Protein AF-A0A9P3GW20-F1 (afdb_monomer)

Radius of gyration: 21.31 Å; Cα contacts (8 Å, |Δi|>4): 193; chains: 1; bounding box: 57×34×66 Å

Mean predicted aligned error: 9.13 Å

Structure (mmCIF, N/CA/C/O backbone):
data_AF-A0A9P3GW20-F1
#
_entry.id   AF-A0A9P3GW20-F1
#
loop_
_atom_site.group_PDB
_atom_site.id
_atom_site.type_symbol
_atom_site.label_atom_id
_atom_site.label_alt_id
_atom_site.label_comp_id
_atom_site.label_asym_id
_atom_site.label_entity_id
_atom_site.label_seq_id
_atom_site.pdbx_PDB_ins_code
_atom_site.Cartn_x
_atom_site.Cartn_y
_atom_site.Cartn_z
_atom_site.occupancy
_atom_site.B_iso_or_equiv
_atom_site.auth_seq_id
_atom_site.auth_comp_id
_atom_site.auth_asym_id
_atom_site.auth_atom_id
_atom_site.pdbx_PDB_model_num
ATOM 1 N N . MET A 1 1 ? -19.346 11.306 8.970 1.00 87.44 1 MET A N 1
ATOM 2 C CA . MET A 1 1 ? -19.747 9.880 8.957 1.00 87.44 1 MET A CA 1
ATOM 3 C C . MET A 1 1 ? -19.396 9.285 10.315 1.00 87.44 1 MET A C 1
ATOM 5 O O . MET A 1 1 ? -18.520 9.846 10.960 1.00 87.44 1 MET A O 1
ATOM 9 N N . SER A 1 2 ? -20.066 8.233 10.784 1.00 90.62 2 SER A N 1
ATOM 10 C CA . SER A 1 2 ? -19.699 7.560 12.040 1.00 90.62 2 SER A CA 1
ATOM 11 C C . SER A 1 2 ? -19.711 6.044 11.867 1.00 90.62 2 SER A C 1
ATOM 13 O O . SER A 1 2 ? -20.528 5.505 11.121 1.00 90.62 2 SER A O 1
ATOM 15 N N . PHE A 1 3 ? -18.796 5.373 12.565 1.00 92.06 3 PHE A N 1
ATO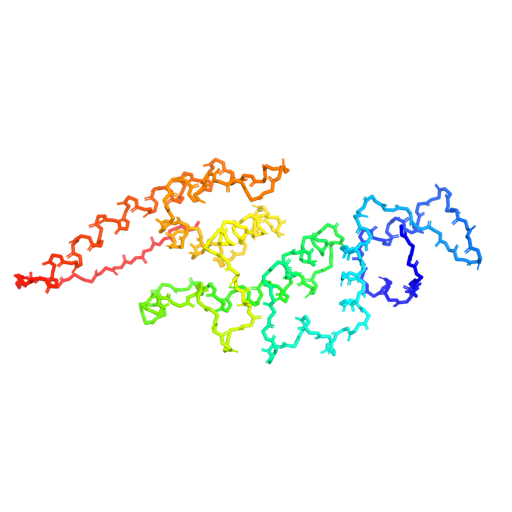M 16 C CA . PHE A 1 3 ? -18.637 3.922 12.561 1.00 92.06 3 PHE A CA 1
ATOM 17 C C . PHE A 1 3 ? -18.800 3.390 13.982 1.00 92.06 3 PHE A C 1
ATOM 19 O O . PHE A 1 3 ? -18.416 4.052 14.946 1.00 92.06 3 PHE A O 1
ATOM 26 N N . LYS A 1 4 ? -19.376 2.193 14.117 1.00 92.81 4 LYS A N 1
ATOM 27 C CA . LYS A 1 4 ? -19.406 1.451 15.382 1.00 92.81 4 LYS A CA 1
ATOM 28 C C . LYS A 1 4 ? -18.495 0.244 15.234 1.00 92.81 4 LYS A C 1
ATOM 30 O O . LYS A 1 4 ? -18.777 -0.631 14.418 1.00 92.81 4 LYS A O 1
ATOM 35 N N . LEU A 1 5 ? -17.416 0.222 16.011 1.00 91.38 5 LEU A N 1
ATOM 36 C CA . LEU A 1 5 ? -16.402 -0.826 15.971 1.00 91.38 5 LEU A CA 1
ATOM 37 C C . LEU A 1 5 ? -16.345 -1.555 17.317 1.00 91.38 5 LEU A C 1
ATOM 39 O O . LEU A 1 5 ? -16.604 -0.968 18.367 1.00 91.38 5 LEU A O 1
ATOM 43 N N . HIS A 1 6 ? -16.003 -2.840 17.295 1.00 91.50 6 HIS A N 1
ATOM 44 C CA . HIS A 1 6 ? -15.744 -3.612 18.501 1.00 91.50 6 HIS A CA 1
ATOM 45 C C . HIS A 1 6 ? -14.320 -3.322 18.970 1.00 91.50 6 HIS A C 1
ATOM 47 O O . HIS A 1 6 ? -13.376 -3.528 18.208 1.00 91.50 6 HIS A O 1
ATOM 53 N N . ALA A 1 7 ? -14.166 -2.917 20.234 1.00 87.44 7 ALA A N 1
ATOM 54 C CA . ALA A 1 7 ? -12.856 -2.675 20.846 1.00 87.44 7 ALA A CA 1
ATOM 55 C C . ALA A 1 7 ? -11.913 -3.874 20.661 1.00 87.44 7 ALA A C 1
ATOM 57 O O . ALA A 1 7 ? -10.777 -3.701 20.247 1.00 87.44 7 ALA A O 1
ATOM 58 N N . SER A 1 8 ? -12.437 -5.099 20.776 1.00 88.19 8 SER A N 1
ATOM 59 C CA . SER A 1 8 ? -11.683 -6.342 20.574 1.00 88.19 8 SER A CA 1
ATOM 60 C C . SER A 1 8 ? -11.056 -6.518 19.183 1.00 88.19 8 SER A C 1
ATOM 62 O O . SER A 1 8 ? -10.274 -7.443 18.986 1.00 88.19 8 SER A O 1
ATOM 64 N N . ILE A 1 9 ? -11.482 -5.751 18.174 1.00 88.75 9 ILE A N 1
ATOM 65 C CA . ILE A 1 9 ? -10.855 -5.759 16.844 1.00 88.75 9 ILE A CA 1
ATOM 66 C C . ILE A 1 9 ? -9.702 -4.764 16.812 1.00 88.75 9 ILE A C 1
ATOM 68 O O . ILE A 1 9 ? -8.654 -5.103 16.280 1.00 88.75 9 ILE A O 1
ATOM 72 N N . LEU A 1 10 ? -9.870 -3.593 17.426 1.00 85.62 10 LEU A N 1
ATOM 73 C CA . LEU A 1 10 ? -8.819 -2.580 17.533 1.00 85.62 10 LEU A CA 1
ATOM 74 C C . LEU A 1 10 ? -7.685 -3.054 18.455 1.00 85.62 10 LEU A C 1
ATOM 76 O O . LEU A 1 10 ? -6.528 -2.976 18.076 1.00 85.62 10 LEU A O 1
ATOM 80 N N . GLU A 1 11 ? -8.016 -3.686 19.582 1.00 84.62 11 GLU A N 1
ATOM 81 C CA . GLU A 1 11 ? -7.061 -4.262 20.548 1.00 84.62 11 GLU A CA 1
ATOM 82 C C . GLU A 1 11 ? -6.151 -5.353 19.958 1.00 84.62 11 GLU A C 1
ATOM 84 O O . GLU A 1 11 ? -5.117 -5.688 20.530 1.00 84.62 11 GLU A O 1
ATOM 89 N N . LYS A 1 12 ? -6.515 -5.953 18.816 1.00 84.12 12 LYS A N 1
ATOM 90 C CA . LYS A 1 12 ? -5.648 -6.937 18.143 1.00 84.12 12 LYS A CA 1
ATOM 91 C C . LYS A 1 12 ? -4.447 -6.297 17.459 1.00 84.12 12 LYS A C 1
ATOM 93 O O . LYS A 1 12 ? -3.514 -7.015 17.096 1.00 84.12 12 LYS A O 1
ATOM 98 N N . TYR A 1 13 ? -4.495 -4.989 17.249 1.00 81.12 13 TYR A N 1
ATOM 99 C CA . TYR A 1 13 ? -3.501 -4.241 16.511 1.00 81.12 13 TYR A CA 1
ATOM 100 C C . TYR A 1 13 ? -2.993 -3.131 17.437 1.00 81.12 13 TYR A C 1
ATOM 102 O O . TYR A 1 13 ? -3.641 -2.088 17.522 1.00 81.12 13 TYR A O 1
ATOM 110 N N . PRO A 1 14 ? -1.870 -3.355 18.152 1.00 68.50 14 PRO A N 1
ATOM 111 C CA . PRO A 1 14 ? -1.252 -2.318 18.971 1.00 68.50 14 PRO A CA 1
ATOM 112 C C . PRO A 1 14 ? -0.799 -1.213 18.023 1.00 68.50 14 PRO A C 1
ATOM 114 O O . PRO A 1 14 ? 0.117 -1.402 17.225 1.00 68.50 14 PRO A O 1
ATOM 117 N N . THR A 1 15 ? -1.548 -0.124 18.020 1.00 77.31 15 THR A N 1
ATOM 118 C CA . THR A 1 15 ? -1.499 0.923 17.000 1.00 77.31 15 THR A CA 1
ATOM 119 C C . THR A 1 15 ? -1.683 2.272 17.669 1.00 77.31 15 THR A C 1
ATOM 121 O O . THR A 1 15 ? -2.119 2.347 18.818 1.00 77.31 15 THR A O 1
ATOM 124 N N . VAL A 1 16 ? -1.456 3.344 16.910 1.00 83.88 16 VAL A N 1
ATOM 125 C CA . VAL A 1 16 ? -1.814 4.720 17.292 1.00 83.88 16 VAL A CA 1
ATOM 126 C C . VAL A 1 16 ? -3.261 4.809 17.806 1.00 83.88 16 VAL A C 1
ATOM 128 O O . VAL A 1 16 ? -3.560 5.602 18.689 1.00 83.88 16 VAL A O 1
ATOM 131 N N . ILE A 1 17 ? -4.165 3.944 17.329 1.00 81.25 17 ILE A N 1
ATOM 132 C CA . ILE A 1 17 ? -5.560 3.896 17.786 1.00 81.25 17 ILE A CA 1
ATOM 133 C C . ILE A 1 17 ? -5.666 3.550 19.278 1.00 81.25 17 ILE A C 1
ATOM 135 O O . ILE A 1 17 ? -6.533 4.095 19.955 1.00 81.25 17 ILE A O 1
ATOM 139 N N . GLU A 1 18 ? -4.816 2.662 19.799 1.00 83.19 18 GLU A N 1
ATOM 140 C CA . GLU A 1 18 ? -4.805 2.313 21.226 1.00 83.19 18 GLU A CA 1
ATOM 141 C C . GLU A 1 18 ? -4.399 3.525 22.070 1.00 83.19 18 GLU A C 1
ATOM 143 O O . GLU A 1 18 ? -5.093 3.865 23.025 1.00 83.19 18 GLU A O 1
ATOM 148 N N . GLU A 1 19 ? -3.364 4.251 21.641 1.00 85.88 19 GLU A N 1
ATOM 149 C CA . GLU A 1 19 ? -2.934 5.490 22.297 1.00 85.88 19 GLU A CA 1
ATOM 150 C C . GLU A 1 19 ? -4.056 6.536 22.288 1.00 85.88 19 GLU A C 1
ATOM 152 O O . GLU A 1 19 ? -4.386 7.106 23.327 1.00 85.88 19 GLU A O 1
ATOM 157 N N . MET A 1 20 ? -4.725 6.719 21.146 1.00 84.62 20 MET A N 1
ATOM 158 C CA . MET A 1 20 ? -5.856 7.642 21.030 1.00 84.62 20 MET A CA 1
ATOM 159 C C . MET A 1 20 ? -7.072 7.224 21.877 1.00 84.62 20 MET A C 1
ATOM 161 O O . MET A 1 20 ? -7.884 8.068 22.254 1.00 84.62 20 MET A O 1
ATOM 165 N N . LEU A 1 21 ? -7.238 5.927 22.160 1.00 82.69 21 LEU A N 1
ATOM 166 C CA . LEU A 1 21 ? -8.308 5.398 23.015 1.00 82.69 21 LEU A CA 1
ATOM 167 C C . LEU A 1 21 ? -8.016 5.536 24.513 1.00 82.69 21 LEU A C 1
ATOM 169 O O . LEU A 1 21 ? -8.943 5.338 25.309 1.00 82.69 21 LEU A O 1
ATOM 173 N N . ASP A 1 22 ? -6.780 5.862 24.883 1.00 83.81 22 ASP A N 1
ATOM 174 C CA . ASP A 1 22 ? -6.345 6.098 26.260 1.00 83.81 22 ASP A CA 1
ATOM 175 C C . ASP A 1 22 ? -6.243 7.596 26.607 1.00 83.81 22 ASP A C 1
ATOM 177 O O . ASP A 1 22 ? -6.140 7.953 27.784 1.00 83.81 22 ASP A O 1
ATOM 181 N N . GLU A 1 23 ? -6.338 8.495 25.621 1.00 82.00 23 GLU A N 1
ATOM 182 C CA . GLU A 1 23 ? -6.358 9.943 25.854 1.00 82.00 23 GLU A CA 1
ATOM 183 C C . GLU A 1 23 ? -7.665 10.403 26.532 1.00 82.00 23 GLU A C 1
ATOM 185 O O . GLU A 1 23 ? -8.754 10.339 25.961 1.00 82.00 23 GLU A O 1
ATOM 190 N N . GLU A 1 24 ? -7.574 10.921 27.763 1.00 77.31 24 GLU A N 1
ATOM 191 C CA . GLU A 1 24 ? -8.708 11.538 28.463 1.00 77.31 24 GLU A CA 1
ATOM 192 C C . GLU A 1 24 ? -8.854 13.046 28.158 1.00 77.31 24 GLU A C 1
ATOM 194 O O . GLU A 1 24 ? -7.849 13.754 28.048 1.00 77.31 24 GLU A O 1
ATOM 199 N N . PRO A 1 25 ? -10.090 13.598 28.139 1.00 71.56 25 PRO A N 1
ATOM 200 C CA . PRO A 1 25 ? -11.371 12.937 28.399 1.00 71.56 25 PRO A CA 1
ATOM 201 C C . PRO A 1 25 ? -12.066 12.441 27.120 1.00 71.56 25 PRO A C 1
ATOM 203 O O . PRO A 1 25 ? -12.342 13.218 26.205 1.00 71.56 25 PRO A O 1
ATOM 206 N N . LEU A 1 26 ? -12.456 11.164 27.104 1.00 79.31 26 LEU A N 1
ATOM 207 C CA . LEU A 1 26 ? -13.220 10.589 25.995 1.00 79.31 26 LEU A CA 1
ATOM 208 C C . LEU A 1 26 ? -14.701 10.946 26.108 1.00 79.31 26 LEU A C 1
ATOM 210 O O . LEU A 1 26 ? -15.362 10.693 27.119 1.00 79.31 26 LEU A O 1
ATOM 214 N N . GLU A 1 27 ? -15.236 11.511 25.031 1.00 89.62 27 GLU A N 1
ATOM 215 C CA . GLU A 1 27 ? -16.669 11.718 24.865 1.00 89.62 27 GLU A CA 1
ATOM 216 C C . GLU A 1 27 ? -17.368 10.350 24.767 1.00 89.62 27 GLU A C 1
ATOM 218 O O . GLU A 1 27 ? -16.908 9.446 24.069 1.00 89.62 27 GLU A O 1
ATOM 223 N N . MET A 1 28 ? -18.483 10.182 25.476 1.00 91.56 28 MET A N 1
ATOM 224 C CA . MET A 1 28 ? -19.274 8.949 25.454 1.00 91.56 28 MET A CA 1
ATOM 225 C C . MET A 1 28 ? -20.565 9.180 24.670 1.00 91.56 28 MET A C 1
ATOM 227 O O . MET A 1 28 ? -21.290 10.138 24.936 1.00 91.56 28 MET A O 1
ATOM 231 N N . PHE A 1 29 ? -20.906 8.267 23.761 1.00 90.62 29 PHE A N 1
ATOM 232 C CA . PHE A 1 29 ? -22.171 8.284 23.023 1.00 90.62 29 PHE A CA 1
ATOM 233 C C . PHE A 1 29 ? -22.781 6.889 22.987 1.00 90.62 29 PHE A C 1
ATOM 235 O O . PHE A 1 29 ? -22.140 5.930 22.568 1.00 90.62 29 PHE A O 1
ATOM 242 N N . GLU A 1 30 ? -24.018 6.766 23.478 1.00 91.69 30 GLU A N 1
ATOM 243 C CA . GLU A 1 30 ? -24.736 5.485 23.598 1.00 91.69 30 GLU A CA 1
ATOM 244 C C . GLU A 1 30 ? -23.953 4.393 24.358 1.00 91.69 30 GLU A C 1
ATOM 246 O O . GLU A 1 30 ? -24.084 3.204 24.079 1.00 91.69 30 GLU A O 1
ATOM 251 N N . GLY A 1 31 ? -23.126 4.788 25.333 1.00 89.25 31 GLY A N 1
ATOM 252 C CA . GLY A 1 31 ? -22.286 3.859 26.098 1.00 89.25 31 GLY A CA 1
ATOM 253 C C . GLY A 1 31 ? -21.013 3.404 25.373 1.00 89.25 31 GLY A C 1
ATOM 254 O O . GLY A 1 31 ? -20.265 2.603 25.928 1.00 89.25 31 GLY A O 1
ATOM 255 N N . CYS A 1 32 ? -20.735 3.929 24.179 1.00 90.06 32 CYS A N 1
ATOM 256 C CA . CYS A 1 32 ? -19.481 3.734 23.458 1.00 90.06 32 CYS A CA 1
ATOM 257 C C . CYS A 1 32 ? -18.558 4.946 23.643 1.00 90.06 32 CYS A C 1
ATOM 259 O O . CYS A 1 32 ? -19.028 6.085 23.669 1.00 90.06 32 CYS A O 1
ATOM 261 N N . ARG A 1 33 ? -17.245 4.702 23.723 1.00 90.00 33 ARG A N 1
ATOM 262 C CA . ARG A 1 33 ? -16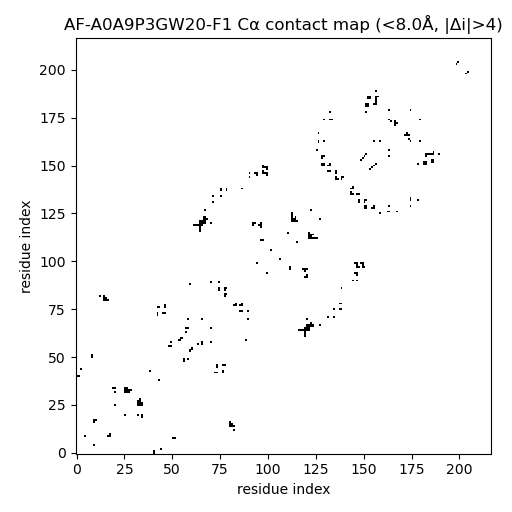.229 5.758 23.610 1.00 90.00 33 ARG A CA 1
ATOM 263 C C . ARG A 1 33 ? -16.241 6.299 22.181 1.00 90.00 33 ARG A C 1
ATOM 265 O O . ARG A 1 33 ? -16.284 5.511 21.235 1.00 90.00 33 ARG A O 1
ATOM 272 N N . ILE A 1 34 ? -16.226 7.618 22.024 1.00 90.69 34 ILE A N 1
ATOM 273 C CA . ILE A 1 34 ? -16.106 8.266 20.719 1.00 90.69 34 ILE A CA 1
ATOM 274 C C . ILE A 1 34 ? -14.644 8.604 20.482 1.00 90.69 34 ILE A C 1
ATOM 276 O O . ILE A 1 34 ? -14.051 9.367 21.240 1.00 90.69 34 ILE A O 1
ATOM 280 N N . LEU A 1 35 ? -14.114 8.102 19.372 1.00 88.81 35 LEU A N 1
ATOM 281 C CA . LEU A 1 35 ? -12.846 8.548 18.827 1.00 88.81 35 LEU A CA 1
ATOM 282 C C . LEU A 1 35 ? -13.109 9.495 17.651 1.00 88.81 35 LEU A C 1
ATOM 284 O O . LEU A 1 35 ? -13.823 9.140 16.710 1.00 88.81 35 LEU A O 1
ATOM 288 N N . ARG A 1 36 ? -12.569 10.716 17.721 1.00 90.12 36 ARG A N 1
ATOM 289 C CA . ARG A 1 36 ? -12.649 11.700 16.634 1.00 90.12 36 ARG A CA 1
ATOM 290 C C . ARG A 1 36 ? -11.379 11.603 15.795 1.00 90.12 36 ARG A C 1
ATOM 292 O O . ARG A 1 36 ? -10.286 11.760 16.318 1.00 90.12 36 ARG A O 1
ATOM 299 N N . VAL A 1 37 ? -11.560 11.373 14.503 1.00 90.75 37 VAL A N 1
ATOM 300 C CA . VAL A 1 37 ? -10.498 11.267 13.497 1.00 90.75 37 VAL A CA 1
ATOM 301 C C . VAL A 1 37 ? -10.772 12.268 12.381 1.00 90.75 37 VAL A C 1
ATOM 303 O O . VAL A 1 37 ? -11.929 12.643 12.159 1.00 90.75 37 VAL A O 1
ATOM 306 N N . TYR A 1 38 ? -9.714 12.742 11.729 1.00 91.69 38 TYR A N 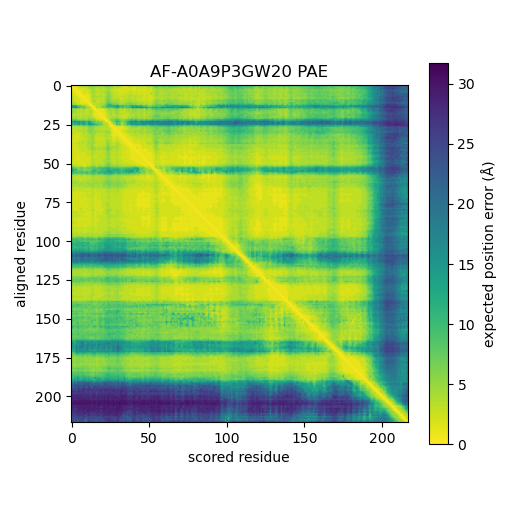1
ATOM 307 C CA . TYR A 1 38 ? -9.811 13.760 10.678 1.00 91.69 38 TYR A CA 1
ATOM 308 C C . TYR A 1 38 ? -9.954 13.162 9.277 1.00 91.69 38 TYR A C 1
ATOM 310 O O . TYR A 1 38 ? -10.364 13.877 8.363 1.00 91.69 38 TYR A O 1
ATOM 318 N N . ASP A 1 39 ? -9.673 11.868 9.125 1.00 93.19 39 ASP A N 1
ATOM 319 C CA . ASP A 1 39 ? -9.682 11.207 7.825 1.00 93.19 39 ASP A CA 1
ATOM 320 C C . ASP A 1 39 ? -11.085 11.106 7.222 1.00 93.19 39 ASP A C 1
ATOM 322 O O . ASP A 1 39 ? -12.096 11.042 7.946 1.00 93.19 39 ASP A O 1
ATOM 326 N N . PRO A 1 40 ? -11.187 11.054 5.883 1.00 93.31 40 PRO A N 1
ATOM 327 C CA . PRO A 1 40 ? -12.472 10.924 5.232 1.00 93.31 40 PRO A CA 1
ATOM 328 C C . PRO A 1 40 ? -13.121 9.584 5.594 1.00 93.31 40 PRO A C 1
ATOM 330 O O . PRO A 1 40 ? -12.511 8.515 5.553 1.00 93.31 40 PRO A O 1
ATOM 333 N N . GLY A 1 41 ? -14.412 9.635 5.927 1.00 93.75 41 GLY A N 1
ATOM 334 C CA . GLY A 1 41 ? -15.134 8.457 6.408 1.00 93.75 41 GLY A CA 1
ATOM 335 C C . GLY A 1 41 ? -15.125 7.284 5.423 1.00 93.75 41 GLY A C 1
ATOM 336 O O . GLY A 1 41 ? -15.057 6.140 5.852 1.00 93.75 41 GLY A O 1
ATOM 337 N N . GLU A 1 42 ? -15.160 7.545 4.116 1.00 93.62 42 GLU A N 1
ATOM 338 C CA . GLU A 1 42 ? -15.143 6.494 3.086 1.00 93.62 42 GLU A CA 1
ATOM 339 C C . GLU A 1 42 ? -13.834 5.688 3.088 1.00 93.62 42 GLU A C 1
ATOM 341 O O . GLU A 1 42 ? -13.848 4.465 2.917 1.00 93.62 42 GLU A O 1
ATOM 346 N N . GLU A 1 43 ? -12.708 6.350 3.352 1.00 92.69 43 GLU A N 1
ATOM 347 C CA . GLU A 1 43 ? -11.398 5.706 3.418 1.00 92.69 43 GLU A CA 1
ATOM 348 C C . GLU A 1 43 ? -11.253 4.884 4.695 1.00 92.69 43 GLU A C 1
ATOM 350 O O . GLU A 1 43 ? -10.898 3.704 4.642 1.00 92.69 43 GLU A O 1
ATOM 355 N N . LEU A 1 44 ? -11.655 5.454 5.833 1.00 93.94 44 LEU A N 1
ATOM 356 C CA . LEU A 1 44 ? -11.697 4.731 7.102 1.00 93.94 44 LEU A CA 1
ATOM 357 C C . LEU A 1 44 ? -12.611 3.509 7.038 1.00 93.94 44 LEU A C 1
ATOM 359 O O . LEU A 1 44 ? -12.257 2.442 7.532 1.00 93.94 44 LEU A O 1
ATOM 363 N N . GLY A 1 45 ? -13.771 3.636 6.390 1.00 94.44 45 GLY A N 1
ATOM 364 C CA . GLY A 1 45 ? -14.677 2.515 6.164 1.00 94.44 45 GLY A CA 1
ATOM 365 C C . GLY A 1 45 ? -14.001 1.373 5.402 1.00 94.44 45 GLY A C 1
ATOM 366 O O . GLY A 1 45 ? -14.195 0.211 5.757 1.00 94.44 45 GLY A O 1
ATOM 367 N N . SER A 1 46 ? -13.156 1.700 4.421 1.00 94.50 46 SER A N 1
ATOM 368 C CA . SER A 1 46 ? -12.378 0.719 3.657 1.00 94.50 46 SER A CA 1
ATOM 369 C C . SER A 1 46 ? -11.331 0.014 4.522 1.00 94.50 46 SER A C 1
ATOM 371 O O . SER A 1 46 ? -11.248 -1.214 4.486 1.00 94.50 46 SER A O 1
ATOM 373 N N . LEU A 1 47 ? -10.582 0.753 5.349 1.00 94.69 47 LEU A N 1
ATOM 374 C CA . LEU A 1 47 ? -9.633 0.160 6.298 1.00 94.69 47 LEU A CA 1
ATOM 375 C C . LEU A 1 47 ? -10.350 -0.747 7.311 1.00 94.69 47 LEU A C 1
ATOM 377 O O . LEU A 1 47 ? -9.947 -1.892 7.522 1.00 94.69 47 LEU A O 1
ATOM 381 N N . PHE A 1 48 ? -11.442 -0.270 7.916 1.00 93.44 48 PHE A N 1
ATOM 382 C CA . PHE A 1 48 ? -12.205 -1.047 8.893 1.00 93.44 48 PHE A CA 1
ATOM 383 C C . PHE A 1 48 ? -12.816 -2.299 8.279 1.00 93.44 48 PHE A C 1
ATOM 385 O O . PHE A 1 48 ? -12.815 -3.344 8.926 1.00 93.44 48 PHE A O 1
ATOM 392 N N . GLN A 1 49 ? -13.279 -2.235 7.031 1.00 93.44 49 GLN A N 1
ATOM 393 C CA . GLN A 1 49 ? -13.749 -3.417 6.321 1.00 93.44 49 GLN A CA 1
ATOM 394 C C . GLN A 1 49 ? -12.644 -4.477 6.216 1.00 93.44 49 GLN A C 1
ATOM 396 O O . GLN A 1 49 ? -12.889 -5.641 6.525 1.00 93.44 49 GLN A O 1
ATOM 401 N N . VAL A 1 50 ? -11.416 -4.084 5.862 1.00 94.06 50 VAL A N 1
ATOM 402 C CA . VAL A 1 50 ? -10.272 -5.009 5.781 1.00 94.06 50 VAL A CA 1
ATOM 403 C C . VAL A 1 50 ? -9.936 -5.616 7.146 1.00 94.06 50 VAL A C 1
ATOM 405 O O . VAL A 1 50 ? -9.705 -6.823 7.242 1.00 94.06 50 VAL A O 1
ATOM 408 N N . LEU A 1 51 ? -9.973 -4.814 8.213 1.00 91.81 51 LEU A N 1
ATOM 409 C CA . LEU A 1 51 ? -9.733 -5.281 9.583 1.00 91.81 51 LEU A CA 1
ATOM 410 C C . LEU A 1 51 ? -10.810 -6.259 10.082 1.00 91.81 51 LEU A C 1
ATOM 412 O O . LEU A 1 51 ? -10.508 -7.183 10.838 1.00 91.81 51 LEU A O 1
ATOM 416 N N . TYR A 1 52 ? -12.065 -6.068 9.669 1.00 91.00 52 TYR A N 1
ATOM 417 C CA . TYR A 1 52 ? -13.192 -6.915 10.065 1.00 91.00 52 TYR A CA 1
ATOM 418 C C . TYR A 1 52 ? -13.276 -8.214 9.270 1.00 91.00 52 TYR A C 1
ATOM 420 O O . TYR A 1 52 ? -13.434 -9.286 9.859 1.00 91.00 52 TYR A O 1
ATOM 428 N N . ASP A 1 53 ? -13.191 -8.119 7.944 1.00 87.81 53 ASP A N 1
ATOM 429 C CA . ASP A 1 53 ? -13.338 -9.266 7.050 1.00 87.81 53 ASP A CA 1
ATOM 430 C C . ASP A 1 53 ? -12.112 -10.191 7.132 1.00 87.81 53 ASP A C 1
ATOM 432 O O . ASP A 1 53 ? -12.201 -11.390 6.840 1.00 87.81 53 ASP A O 1
ATOM 436 N N . GLY A 1 54 ? -10.963 -9.651 7.558 1.00 81.94 54 GLY A N 1
ATOM 437 C CA . GLY A 1 54 ? -9.712 -10.385 7.686 1.00 81.94 54 GLY A CA 1
ATOM 438 C C . GLY A 1 54 ? -9.376 -11.127 6.392 1.00 81.94 54 GLY A C 1
ATOM 439 O O . GLY A 1 54 ? -9.538 -10.601 5.292 1.00 81.94 54 GLY A O 1
ATOM 440 N N . SER A 1 55 ? -8.972 -12.394 6.504 1.00 73.62 55 SER A N 1
ATOM 441 C CA . SER A 1 55 ? -8.584 -13.226 5.354 1.00 73.62 55 SER A CA 1
ATOM 442 C C . SER A 1 55 ? -9.719 -13.570 4.380 1.00 73.62 55 SER A C 1
ATOM 444 O O . SER A 1 55 ? -9.452 -14.120 3.311 1.00 73.62 55 SER A O 1
ATOM 446 N N . VAL A 1 56 ? -10.976 -13.279 4.731 1.00 75.44 56 VAL A N 1
ATOM 447 C CA . VAL A 1 56 ? -12.143 -13.531 3.868 1.00 75.44 56 VAL A CA 1
ATOM 448 C C . VAL A 1 56 ? -12.352 -12.385 2.874 1.00 75.44 56 VAL A C 1
ATOM 450 O O . VAL A 1 56 ? -12.919 -12.600 1.799 1.00 75.44 56 VAL A O 1
ATOM 453 N N . GLY A 1 57 ? -11.866 -11.187 3.211 1.00 82.56 57 GLY A N 1
ATOM 454 C CA . GLY A 1 57 ? -11.974 -9.996 2.379 1.00 82.56 57 GLY A CA 1
ATOM 455 C C . GLY A 1 57 ? -11.113 -10.060 1.116 1.00 82.56 57 GLY A C 1
ATOM 456 O O . GLY A 1 57 ? -10.135 -10.805 1.016 1.00 82.56 57 GLY A O 1
ATOM 457 N N . ASP A 1 58 ? -11.458 -9.225 0.137 1.00 88.19 58 ASP A N 1
ATOM 458 C CA . ASP A 1 58 ? -10.757 -9.179 -1.152 1.00 88.19 58 ASP A CA 1
ATOM 459 C C . ASP A 1 58 ? -9.286 -8.732 -1.009 1.00 88.19 58 ASP A C 1
ATOM 461 O O . ASP A 1 58 ? -8.442 -9.124 -1.815 1.00 88.19 58 ASP A O 1
ATOM 465 N N . PHE A 1 59 ? -8.952 -7.994 0.059 1.00 93.81 59 PHE A N 1
ATOM 466 C CA . PHE A 1 59 ? -7.600 -7.492 0.337 1.00 93.81 59 PHE A CA 1
ATOM 467 C C . PHE A 1 59 ? -6.555 -8.577 0.575 1.00 93.81 59 PHE A C 1
ATOM 469 O O . PHE A 1 59 ? -5.452 -8.477 0.053 1.00 93.81 59 PHE A O 1
ATOM 476 N N . PHE A 1 60 ? -6.904 -9.661 1.262 1.00 94.44 60 PHE A N 1
ATOM 477 C CA . PHE A 1 60 ? -5.982 -10.779 1.501 1.00 94.44 60 PHE A CA 1
ATOM 478 C C . PHE A 1 60 ? -6.191 -11.937 0.516 1.00 94.44 60 PHE A C 1
ATOM 480 O O . PHE A 1 60 ? -5.469 -12.934 0.535 1.00 94.44 60 PHE A O 1
ATOM 487 N N . ASN A 1 61 ? -7.171 -11.823 -0.382 1.00 93.06 61 ASN A N 1
ATOM 488 C CA . ASN A 1 61 ? -7.464 -12.855 -1.362 1.00 93.06 61 ASN A CA 1
ATOM 489 C C . ASN A 1 61 ? -6.639 -12.670 -2.646 1.00 93.06 61 ASN A C 1
ATOM 491 O O . ASN A 1 61 ? -7.019 -11.916 -3.540 1.00 93.06 61 ASN A O 1
ATOM 495 N N . TRP A 1 62 ? -5.529 -13.399 -2.770 1.00 92.62 62 TRP A N 1
ATOM 496 C CA . TRP A 1 62 ? -4.641 -13.345 -3.943 1.00 92.62 62 TRP A CA 1
ATOM 497 C C . TRP A 1 62 ? -5.269 -13.882 -5.237 1.00 92.62 62 TRP A C 1
ATOM 499 O O . TRP A 1 62 ? -4.765 -13.607 -6.323 1.00 92.62 62 TRP A O 1
ATOM 509 N N . SER A 1 63 ? -6.367 -14.640 -5.147 1.00 90.56 63 SER A N 1
ATOM 510 C CA . SER A 1 63 ? -7.088 -15.121 -6.335 1.00 90.56 63 SER A CA 1
ATOM 511 C C . SER A 1 63 ? -7.955 -14.043 -6.986 1.00 90.56 63 SER A C 1
ATOM 513 O O . SER A 1 63 ? -8.395 -14.214 -8.124 1.00 90.56 63 SER A O 1
ATOM 515 N N . LYS A 1 64 ? -8.206 -12.939 -6.273 1.00 91.19 64 LYS A N 1
ATOM 516 C CA . LYS A 1 64 ? -8.989 -11.817 -6.770 1.00 91.19 64 LYS A CA 1
ATOM 517 C C . LYS A 1 64 ? -8.069 -10.629 -7.049 1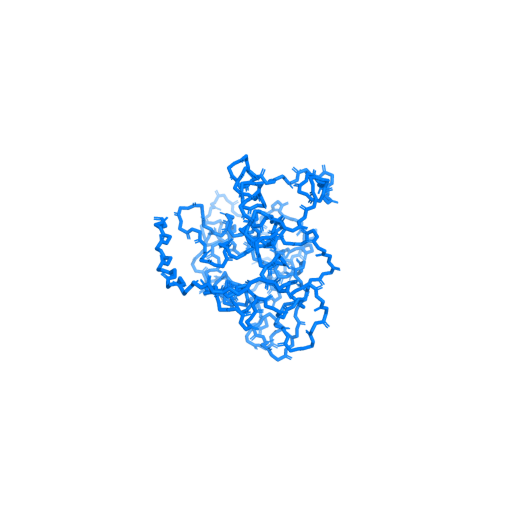.00 91.19 64 LYS A C 1
ATOM 519 O O . LYS A 1 64 ? -7.427 -10.125 -6.124 1.00 91.19 64 LYS A O 1
ATOM 524 N N . PRO A 1 65 ? -8.001 -10.163 -8.305 1.00 91.56 65 PRO A N 1
ATOM 525 C CA . PRO A 1 65 ? -7.249 -8.966 -8.619 1.00 91.56 65 PRO A CA 1
ATOM 526 C C . PRO A 1 65 ? -7.894 -7.747 -7.954 1.00 91.56 65 PRO A C 1
ATOM 528 O O . PRO A 1 65 ? -9.112 -7.571 -7.999 1.00 91.56 65 PRO A O 1
ATOM 531 N N . MET A 1 66 ? -7.061 -6.898 -7.366 1.00 93.56 66 MET A N 1
ATOM 532 C CA . MET A 1 66 ? -7.473 -5.684 -6.672 1.00 93.56 66 MET A CA 1
ATOM 533 C C . MET A 1 66 ? -7.098 -4.448 -7.477 1.00 93.56 66 MET A C 1
ATOM 535 O O . MET A 1 66 ? -6.033 -4.396 -8.078 1.00 93.56 66 MET A O 1
ATOM 539 N N . ARG A 1 67 ? -7.949 -3.428 -7.462 1.00 93.38 67 ARG A N 1
ATOM 540 C CA . ARG A 1 67 ? -7.618 -2.118 -8.026 1.00 93.38 67 ARG A CA 1
ATOM 541 C C . ARG A 1 67 ? -6.502 -1.442 -7.229 1.00 93.38 67 ARG A C 1
ATOM 543 O O . ARG A 1 67 ? -6.572 -1.421 -6.001 1.00 93.38 67 ARG A O 1
ATOM 550 N N . PHE A 1 68 ? -5.500 -0.895 -7.914 1.00 93.75 68 PHE A N 1
ATOM 551 C CA . PHE A 1 68 ? -4.380 -0.216 -7.265 1.00 93.75 68 PHE A CA 1
ATOM 552 C C . PHE A 1 68 ? -4.848 0.955 -6.401 1.00 93.75 68 PHE A C 1
ATOM 554 O O . PHE A 1 68 ? -4.340 1.110 -5.301 1.00 93.75 68 PHE A O 1
ATOM 561 N N . GLU A 1 69 ? -5.861 1.704 -6.838 1.00 93.06 69 GLU A N 1
ATOM 562 C CA . GLU A 1 69 ? -6.374 2.857 -6.090 1.00 93.06 69 GLU A CA 1
ATOM 563 C C . GLU A 1 69 ? -6.897 2.436 -4.707 1.00 93.06 69 GLU A C 1
ATOM 565 O O . GLU A 1 69 ? -6.576 3.053 -3.696 1.00 93.06 69 GLU A O 1
ATOM 570 N N . TYR A 1 70 ? -7.618 1.311 -4.645 1.00 94.81 70 TYR A N 1
ATOM 571 C CA . TYR A 1 70 ? -8.099 0.748 -3.381 1.00 94.81 70 TYR A CA 1
ATOM 572 C C . TYR A 1 70 ? -6.947 0.214 -2.515 1.00 94.81 70 TYR A C 1
ATOM 574 O O . TYR A 1 70 ? -6.919 0.451 -1.308 1.00 94.81 70 TYR A O 1
ATOM 582 N N . LEU A 1 71 ? -5.968 -0.471 -3.123 1.00 96.00 71 LEU A N 1
ATOM 583 C CA . LEU A 1 71 ? -4.776 -0.938 -2.409 1.00 96.00 71 LEU A CA 1
ATOM 584 C C . LEU A 1 71 ? -3.995 0.238 -1.810 1.00 96.00 71 LEU A C 1
ATOM 586 O O . LEU A 1 71 ? -3.631 0.188 -0.639 1.00 96.00 71 LEU A O 1
ATOM 590 N N . GLN A 1 72 ? -3.766 1.295 -2.586 1.00 95.31 72 GLN A N 1
ATOM 591 C CA . GLN A 1 72 ? -3.067 2.503 -2.163 1.00 95.31 72 GLN A CA 1
ATOM 592 C C . GLN A 1 72 ? -3.790 3.178 -0.998 1.00 95.31 72 GLN A C 1
ATOM 594 O O . GLN A 1 72 ? -3.166 3.404 0.033 1.00 95.31 72 GLN A O 1
ATOM 599 N N . GLN A 1 73 ? -5.091 3.438 -1.139 1.00 95.06 73 GLN A N 1
ATOM 600 C CA . GLN A 1 73 ? -5.926 4.074 -0.119 1.00 95.06 73 GLN A CA 1
ATOM 601 C C . GLN A 1 73 ? -5.862 3.328 1.221 1.00 95.06 73 GLN A C 1
ATOM 603 O O . GLN A 1 73 ? -5.527 3.911 2.251 1.00 95.06 73 GLN A O 1
ATOM 608 N N . VAL A 1 74 ? -6.109 2.013 1.207 1.00 96.19 74 VAL A N 1
ATOM 609 C CA . VAL A 1 74 ? -6.052 1.187 2.423 1.00 96.19 74 VAL A CA 1
ATOM 610 C C . VAL A 1 74 ? -4.638 1.155 3.005 1.00 96.19 74 VAL A C 1
ATOM 612 O O . VAL A 1 74 ? -4.476 1.209 4.222 1.00 96.19 74 VAL A O 1
ATOM 615 N N . THR A 1 75 ? -3.608 1.090 2.158 1.00 96.50 75 THR A N 1
ATOM 616 C CA . THR A 1 75 ? -2.214 1.036 2.620 1.00 96.50 75 THR A CA 1
ATOM 617 C C . THR A 1 75 ? -1.767 2.357 3.241 1.00 96.50 75 THR A C 1
ATOM 619 O O . THR A 1 75 ? -1.055 2.326 4.235 1.00 96.50 75 THR A O 1
ATOM 622 N N . LEU A 1 76 ? -2.176 3.510 2.701 1.00 95.19 76 LEU A N 1
ATOM 623 C CA . LEU A 1 76 ? -1.836 4.818 3.270 1.00 95.19 76 LEU A CA 1
ATOM 624 C C . LEU A 1 76 ? -2.404 4.974 4.681 1.00 95.19 76 LEU A C 1
ATOM 626 O O . LEU A 1 76 ? -1.653 5.311 5.593 1.00 95.19 76 LEU A O 1
ATOM 630 N N . LEU A 1 77 ? -3.676 4.620 4.881 1.00 95.00 77 LEU A N 1
ATOM 631 C CA . LEU A 1 77 ? -4.262 4.599 6.220 1.00 95.00 77 LEU A CA 1
ATOM 632 C C . LEU A 1 77 ? -3.595 3.548 7.111 1.00 95.00 77 LEU A C 1
ATOM 634 O O . LEU A 1 77 ? -3.337 3.800 8.280 1.00 95.00 77 LEU A O 1
ATOM 638 N N . ALA A 1 78 ? -3.267 2.368 6.581 1.00 95.19 78 ALA A N 1
ATOM 639 C CA . ALA A 1 78 ? -2.547 1.362 7.354 1.00 95.19 78 ALA A CA 1
ATOM 640 C C . ALA A 1 78 ? -1.166 1.852 7.808 1.00 95.19 78 ALA A C 1
ATOM 642 O O . ALA A 1 78 ? -0.743 1.500 8.899 1.00 95.19 78 ALA A O 1
ATOM 643 N N . VAL A 1 79 ? -0.472 2.663 7.007 1.00 94.81 79 VAL A N 1
ATOM 644 C CA . VAL A 1 79 ? 0.783 3.314 7.407 1.00 94.81 79 VAL A CA 1
ATOM 645 C C . VAL A 1 79 ? 0.535 4.338 8.512 1.00 94.81 79 VAL A C 1
ATOM 647 O O . VAL A 1 79 ? 1.250 4.322 9.506 1.00 94.81 79 VAL A O 1
ATOM 650 N N . GLU A 1 80 ? -0.477 5.193 8.364 1.00 92.94 80 GLU A N 1
ATOM 651 C CA . GLU A 1 80 ? -0.821 6.229 9.348 1.00 92.94 80 GLU A CA 1
ATOM 652 C C . GLU A 1 80 ? -1.234 5.652 10.706 1.00 92.94 80 GLU A C 1
ATOM 654 O O . GLU A 1 80 ? -0.802 6.134 11.749 1.00 92.94 80 GLU A O 1
ATOM 659 N N . TYR A 1 81 ? -2.011 4.572 10.688 1.00 92.94 81 TYR A N 1
ATOM 660 C CA . TYR A 1 81 ? -2.466 3.865 11.880 1.00 92.94 81 TYR A CA 1
ATOM 661 C C . TYR A 1 81 ? -1.557 2.688 12.268 1.00 92.94 81 TYR A C 1
ATOM 663 O O . TYR A 1 81 ? -1.948 1.877 13.098 1.00 92.94 81 TYR A O 1
ATOM 671 N N . GLU A 1 82 ? -0.368 2.555 11.673 1.00 93.44 82 GLU A N 1
ATOM 672 C CA . GLU A 1 82 ? 0.640 1.525 11.990 1.00 93.44 82 GLU A CA 1
ATOM 673 C C . GLU A 1 82 ? 0.139 0.060 11.942 1.00 93.44 82 GLU A C 1
ATOM 675 O O . GLU A 1 82 ? 0.572 -0.829 12.680 1.00 93.44 82 GLU A O 1
ATOM 680 N N . VAL A 1 83 ? -0.769 -0.244 11.016 1.00 93.25 83 VAL A N 1
ATOM 681 C CA . VAL A 1 83 ? -1.366 -1.570 10.825 1.00 93.25 83 VAL A CA 1
ATOM 682 C C . VAL A 1 83 ? -0.446 -2.476 9.988 1.00 93.25 83 VAL A C 1
ATOM 684 O O . VAL A 1 83 ? -0.695 -2.756 8.812 1.00 93.25 83 VAL A O 1
ATOM 687 N N . GLN A 1 84 ? 0.622 -2.986 10.611 1.00 92.88 84 GLN A N 1
ATOM 688 C CA . GLN A 1 84 ? 1.739 -3.654 9.919 1.00 92.88 84 GLN A CA 1
ATOM 689 C C . GLN A 1 84 ? 1.340 -4.790 8.961 1.00 92.88 84 GLN A C 1
ATOM 691 O O . GLN A 1 84 ? 1.848 -4.870 7.850 1.00 92.88 84 GLN A O 1
ATOM 696 N N . HIS A 1 85 ? 0.408 -5.662 9.345 1.00 92.81 85 HIS A N 1
ATOM 697 C CA . HIS A 1 85 ? 0.022 -6.810 8.512 1.00 92.81 85 HIS A CA 1
ATOM 698 C C . HIS A 1 85 ? -0.660 -6.416 7.184 1.00 92.81 85 HIS A C 1
ATOM 700 O O . HIS A 1 85 ? -0.543 -7.145 6.200 1.00 92.81 85 HIS A O 1
ATOM 706 N N . ILE A 1 86 ? -1.352 -5.270 7.140 1.00 95.31 86 ILE A N 1
ATOM 707 C CA . ILE A 1 86 ? -1.922 -4.718 5.901 1.00 95.31 86 ILE A CA 1
ATOM 708 C C . ILE A 1 86 ? -0.801 -4.144 5.030 1.00 95.31 86 ILE A C 1
ATOM 710 O O . ILE A 1 86 ? -0.781 -4.377 3.821 1.00 95.31 86 ILE A O 1
ATOM 714 N N . ILE A 1 87 ? 0.159 -3.447 5.650 1.00 95.62 87 ILE A N 1
ATOM 715 C CA . ILE A 1 87 ? 1.345 -2.910 4.970 1.00 95.62 87 ILE A CA 1
ATOM 716 C C . ILE A 1 87 ? 2.148 -4.051 4.329 1.00 95.62 87 ILE A C 1
ATOM 718 O O . ILE A 1 87 ? 2.481 -3.980 3.147 1.00 95.62 87 ILE A O 1
ATOM 722 N N . ASP A 1 88 ? 2.415 -5.123 5.075 1.00 94.88 88 ASP A N 1
ATOM 723 C CA . ASP A 1 88 ? 3.172 -6.284 4.600 1.00 94.88 88 ASP A CA 1
ATOM 724 C C . ASP A 1 88 ? 2.489 -6.965 3.405 1.00 94.88 88 ASP A C 1
ATOM 726 O O . ASP A 1 88 ? 3.147 -7.297 2.416 1.00 94.88 88 ASP A O 1
ATOM 730 N N . GLU A 1 89 ? 1.165 -7.130 3.461 1.00 95.88 89 GLU A N 1
ATOM 731 C CA . GLU A 1 89 ? 0.369 -7.690 2.364 1.00 95.88 89 GLU A CA 1
ATOM 732 C C . GLU A 1 89 ? 0.418 -6.794 1.116 1.00 95.88 89 GLU A C 1
ATOM 734 O O . GLU A 1 89 ? 0.643 -7.282 0.003 1.00 95.88 89 GLU A O 1
ATOM 739 N N . ALA A 1 90 ? 0.277 -5.475 1.282 1.00 95.94 90 ALA A N 1
ATOM 740 C CA . ALA A 1 90 ? 0.387 -4.525 0.179 1.00 95.94 90 ALA A CA 1
ATOM 741 C C . ALA A 1 90 ? 1.778 -4.569 -0.473 1.00 95.94 90 ALA A C 1
ATOM 743 O O . ALA A 1 90 ? 1.894 -4.639 -1.701 1.00 95.94 90 ALA A O 1
ATOM 744 N N . VAL A 1 91 ? 2.839 -4.603 0.340 1.00 95.38 91 VAL A N 1
ATOM 745 C CA . VAL A 1 91 ? 4.225 -4.751 -0.125 1.00 95.38 91 VAL A CA 1
ATOM 746 C C . VAL A 1 91 ? 4.401 -6.063 -0.885 1.00 95.38 91 VAL A C 1
ATOM 748 O O . VAL A 1 91 ? 4.981 -6.052 -1.971 1.00 95.38 91 VAL A O 1
ATOM 751 N N . ALA A 1 92 ? 3.891 -7.182 -0.368 1.00 94.25 92 ALA A N 1
ATOM 752 C CA . ALA A 1 92 ? 4.000 -8.483 -1.021 1.00 94.25 92 ALA A CA 1
ATOM 753 C C . ALA A 1 92 ? 3.322 -8.484 -2.402 1.00 94.25 92 ALA A C 1
ATOM 755 O O . ALA A 1 92 ? 3.911 -8.936 -3.391 1.00 94.25 92 ALA A O 1
ATOM 756 N N . ARG A 1 93 ? 2.115 -7.915 -2.503 1.00 93.69 93 ARG A N 1
ATOM 757 C CA . ARG A 1 93 ? 1.395 -7.775 -3.777 1.00 93.69 93 ARG A CA 1
ATOM 758 C C . ARG A 1 93 ? 2.141 -6.882 -4.763 1.00 93.69 93 ARG A C 1
ATOM 760 O O . ARG A 1 93 ? 2.287 -7.250 -5.929 1.00 93.69 93 ARG A O 1
ATOM 767 N N . LEU A 1 94 ? 2.664 -5.744 -4.309 1.00 93.31 94 LEU A N 1
ATOM 768 C CA . LEU A 1 94 ? 3.439 -4.840 -5.159 1.00 93.31 94 LEU A CA 1
ATOM 769 C C . LEU A 1 94 ? 4.774 -5.455 -5.591 1.00 93.31 94 LEU A C 1
ATOM 771 O O . LEU A 1 94 ? 5.149 -5.293 -6.744 1.00 93.31 94 LEU A O 1
ATOM 775 N N . GLN A 1 95 ? 5.457 -6.230 -4.746 1.00 91.50 95 GLN A N 1
ATOM 776 C CA . GLN A 1 95 ? 6.666 -6.976 -5.132 1.00 91.50 95 GLN A CA 1
ATOM 777 C C . GLN A 1 95 ? 6.388 -8.045 -6.190 1.00 91.50 95 GLN A C 1
ATOM 779 O O . GLN A 1 95 ? 7.248 -8.326 -7.028 1.00 91.50 95 GLN A O 1
ATOM 784 N N . TYR A 1 96 ? 5.196 -8.646 -6.169 1.00 89.62 96 TYR A N 1
ATOM 785 C CA . TYR A 1 96 ? 4.790 -9.582 -7.211 1.00 89.62 96 TYR A CA 1
ATOM 786 C C . TYR A 1 96 ? 4.676 -8.883 -8.572 1.00 89.62 96 TYR A C 1
ATOM 788 O O . TYR A 1 96 ? 5.141 -9.416 -9.583 1.00 89.62 96 TYR A O 1
ATOM 796 N N . VAL A 1 97 ? 4.090 -7.680 -8.588 1.00 87.75 97 VAL A N 1
ATOM 797 C CA . VAL A 1 97 ? 3.955 -6.860 -9.800 1.00 87.75 97 VAL A CA 1
ATOM 798 C C . VAL A 1 97 ? 5.297 -6.276 -10.239 1.00 87.75 97 VAL A C 1
ATOM 800 O O . VAL A 1 97 ? 5.628 -6.342 -11.419 1.00 87.75 97 VAL A O 1
ATOM 803 N N . PHE A 1 98 ? 6.072 -5.726 -9.309 1.00 87.19 98 PHE A N 1
ATOM 804 C CA . PHE A 1 98 ? 7.336 -5.030 -9.537 1.00 87.19 98 PHE A CA 1
ATOM 805 C C . PHE A 1 98 ? 8.490 -5.874 -8.973 1.00 87.19 98 PHE A C 1
ATOM 807 O O . PHE A 1 98 ? 8.927 -5.668 -7.836 1.00 87.19 98 PHE A O 1
ATOM 814 N N . PRO A 1 99 ? 8.978 -6.864 -9.741 1.00 81.38 99 PRO A N 1
ATOM 815 C CA . PRO A 1 99 ? 9.920 -7.850 -9.235 1.00 81.38 99 PRO A CA 1
ATOM 816 C C . PRO A 1 99 ? 11.265 -7.218 -8.890 1.00 81.38 99 PRO A C 1
ATOM 818 O O . PRO A 1 99 ? 11.843 -6.501 -9.686 1.00 81.38 99 PRO A O 1
ATOM 821 N N . ILE A 1 100 ? 11.841 -7.565 -7.747 1.00 80.94 100 ILE A N 1
ATOM 822 C CA .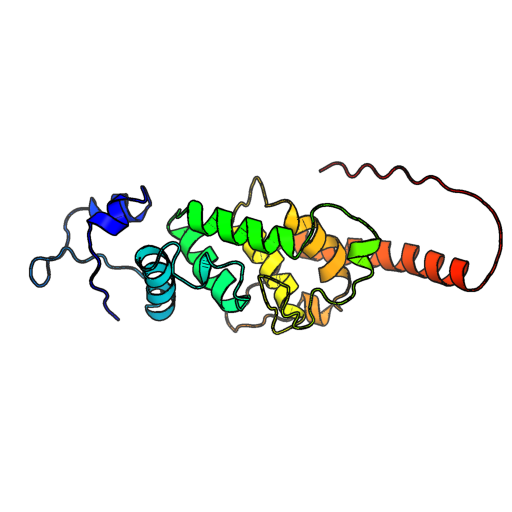 ILE A 1 100 ? 13.108 -6.988 -7.258 1.00 80.94 100 ILE A CA 1
ATOM 823 C C . ILE A 1 100 ? 14.340 -7.300 -8.134 1.00 80.94 100 ILE A C 1
ATOM 825 O O . ILE A 1 100 ? 15.401 -6.707 -7.956 1.00 80.94 100 ILE A O 1
ATOM 829 N N . THR A 1 101 ? 14.223 -8.246 -9.068 1.00 79.50 101 THR A N 1
ATOM 830 C CA . THR A 1 101 ? 15.302 -8.676 -9.964 1.00 79.50 101 THR A CA 1
ATOM 831 C C . THR A 1 101 ? 15.049 -8.237 -11.404 1.00 79.50 101 THR A C 1
ATOM 833 O O . THR A 1 101 ? 13.972 -8.490 -11.948 1.00 79.50 101 THR A O 1
ATOM 836 N N . PHE A 1 102 ? 16.084 -7.708 -12.064 1.00 73.00 102 PHE A N 1
ATOM 837 C CA . PHE A 1 102 ? 16.104 -7.389 -13.500 1.00 73.00 102 PHE A CA 1
ATOM 838 C C . PHE A 1 102 ? 16.210 -8.650 -14.374 1.00 73.00 102 PHE A C 1
ATOM 840 O O . PHE A 1 102 ? 17.149 -8.830 -15.150 1.00 73.00 102 PHE A O 1
ATOM 847 N N . GLU A 1 103 ? 15.259 -9.566 -14.239 1.00 77.00 103 GLU A N 1
ATOM 848 C CA . GLU A 1 103 ? 15.198 -10.748 -15.088 1.00 77.00 103 GLU A CA 1
ATOM 849 C C . GLU A 1 103 ? 14.560 -10.369 -16.432 1.00 77.00 103 GLU A C 1
ATOM 851 O O . GLU A 1 103 ? 13.390 -9.986 -16.499 1.00 77.00 103 GLU A O 1
ATOM 856 N N . SER A 1 104 ? 15.335 -10.441 -17.518 1.00 69.19 104 SER A N 1
ATOM 857 C CA . SER A 1 104 ? 14.930 -9.949 -18.844 1.00 69.19 104 SER A CA 1
ATOM 858 C C . SER A 1 104 ? 13.641 -10.585 -19.373 1.00 69.19 104 SER A C 1
ATOM 860 O O . SER A 1 104 ? 12.866 -9.915 -20.054 1.00 69.19 104 SER A O 1
ATOM 862 N N . SER A 1 105 ? 13.375 -11.843 -19.014 1.00 72.88 105 SER A N 1
ATOM 863 C CA . SER A 1 105 ? 12.137 -12.564 -19.334 1.00 72.88 105 SER A CA 1
ATOM 864 C C . SER A 1 105 ? 10.895 -11.897 -18.738 1.00 72.88 105 SER A C 1
ATOM 866 O O . SER A 1 105 ? 9.838 -11.899 -19.369 1.00 72.88 105 SER A O 1
ATOM 868 N N . ARG A 1 106 ? 11.024 -11.293 -17.552 1.00 69.25 106 ARG A N 1
ATOM 869 C CA . ARG A 1 106 ? 9.949 -10.561 -16.876 1.00 69.25 106 ARG A CA 1
ATOM 870 C C . ARG A 1 106 ? 9.845 -9.146 -17.452 1.00 69.25 106 ARG A C 1
ATOM 872 O O . ARG A 1 106 ? 8.764 -8.738 -17.850 1.00 69.25 106 ARG A O 1
ATOM 879 N N . LEU A 1 107 ? 10.973 -8.460 -17.664 1.00 67.00 107 LEU A N 1
ATOM 880 C CA . LEU A 1 107 ? 11.010 -7.105 -18.248 1.00 67.00 107 LEU A CA 1
ATOM 881 C C . LEU A 1 107 ? 10.393 -7.020 -19.655 1.00 67.00 107 LEU A C 1
ATOM 883 O O . LEU A 1 107 ? 9.730 -6.041 -19.997 1.00 67.00 107 LEU A O 1
ATOM 887 N N . GLN A 1 108 ? 10.606 -8.042 -20.491 1.00 62.06 108 GLN A N 1
ATOM 888 C CA . GLN A 1 108 ? 10.047 -8.081 -21.845 1.00 62.06 108 GLN A CA 1
ATOM 889 C C . GLN A 1 108 ? 8.533 -8.290 -21.864 1.00 62.06 108 GLN A C 1
ATOM 891 O O . GLN A 1 108 ? 7.895 -7.920 -22.854 1.00 62.06 108 GLN A O 1
ATOM 896 N N . GLN A 1 109 ? 7.936 -8.798 -20.781 1.00 60.50 109 GLN A N 1
ATOM 897 C CA . GLN A 1 109 ? 6.487 -8.798 -20.617 1.00 60.50 109 GLN A CA 1
ATOM 898 C C . GLN A 1 109 ? 6.040 -7.353 -20.377 1.00 60.50 109 GLN A C 1
ATOM 900 O O . GLN A 1 109 ? 5.888 -6.897 -19.253 1.00 60.50 109 GLN A O 1
ATOM 905 N N . HIS A 1 110 ? 5.830 -6.618 -21.471 1.00 52.09 110 HIS A N 1
ATOM 906 C CA . HIS A 1 110 ? 5.375 -5.222 -21.558 1.00 52.09 110 HIS A CA 1
ATOM 907 C C . HIS A 1 110 ? 3.999 -4.947 -20.908 1.00 52.09 110 HIS A C 1
ATOM 909 O O . HIS A 1 110 ? 3.355 -3.947 -21.202 1.00 52.09 110 HIS A O 1
ATOM 915 N N . SER A 1 111 ? 3.520 -5.834 -20.042 1.00 55.22 111 SER A N 1
ATOM 916 C CA . SER A 1 111 ? 2.136 -5.931 -19.610 1.00 55.22 111 SER A CA 1
ATOM 917 C C . SER A 1 111 ? 1.912 -5.555 -18.147 1.00 55.22 111 SER A C 1
ATOM 919 O O . SER A 1 111 ? 0.857 -5.877 -17.612 1.00 55.22 111 SER A O 1
ATOM 921 N N . TYR A 1 112 ? 2.884 -4.938 -17.472 1.00 60.47 112 TYR A N 1
ATOM 922 C CA . TYR A 1 112 ? 2.744 -4.548 -16.060 1.00 60.47 112 TYR A CA 1
ATOM 923 C C . TYR A 1 112 ? 1.645 -3.498 -15.837 1.00 60.47 112 TYR A C 1
ATOM 925 O O . TYR A 1 112 ? 1.069 -3.432 -14.760 1.00 60.47 112 TYR A O 1
ATOM 933 N N . THR A 1 113 ? 1.319 -2.724 -16.875 1.00 58.94 113 THR A N 1
ATOM 934 C CA . THR A 1 113 ? 0.242 -1.721 -16.877 1.00 58.94 113 THR A CA 1
ATOM 935 C C . THR A 1 113 ? -1.007 -2.170 -17.636 1.00 58.94 113 THR A C 1
ATOM 937 O O . THR A 1 113 ? -2.016 -1.474 -17.636 1.00 58.94 113 THR A O 1
ATOM 940 N N . THR A 1 114 ? -0.984 -3.330 -18.300 1.00 63.16 114 THR A N 1
ATOM 941 C CA . THR A 1 114 ? -2.174 -3.860 -18.982 1.00 63.16 114 THR A CA 1
ATOM 942 C C . THR A 1 114 ? -2.944 -4.764 -18.034 1.00 63.16 114 THR A C 1
ATOM 944 O O . THR A 1 114 ? -2.337 -5.624 -17.401 1.00 63.16 114 THR A O 1
ATOM 947 N N . LYS A 1 115 ? -4.272 -4.608 -17.976 1.00 67.44 115 LYS A N 1
ATOM 948 C CA . LYS A 1 115 ? -5.185 -5.410 -17.144 1.00 67.44 115 LYS A CA 1
ATOM 949 C C . LYS A 1 115 ? -4.977 -6.906 -17.369 1.00 67.44 115 LYS A C 1
ATOM 951 O O . LYS A 1 115 ? -5.524 -7.498 -18.299 1.00 67.44 115 LYS A O 1
ATOM 956 N N . ARG A 1 116 ? -4.174 -7.507 -16.501 1.00 74.88 116 ARG A N 1
ATOM 957 C CA . ARG A 1 116 ? -3.870 -8.928 -16.488 1.00 74.88 116 ARG A CA 1
ATOM 958 C C . ARG A 1 116 ? -4.682 -9.588 -15.393 1.00 74.88 116 ARG A C 1
ATOM 960 O O . ARG A 1 116 ? -4.633 -9.179 -14.238 1.00 74.88 116 ARG A O 1
ATOM 967 N N . ALA A 1 117 ? -5.475 -10.582 -15.781 1.00 77.62 117 ALA A N 1
ATOM 968 C CA . ALA A 1 117 ? -6.336 -11.302 -14.848 1.00 77.62 117 ALA A CA 1
ATOM 969 C C . ALA A 1 117 ? -5.522 -12.128 -13.835 1.00 77.62 117 ALA A C 1
ATOM 971 O O . ALA A 1 117 ? -6.032 -12.451 -12.770 1.00 77.62 117 ALA A O 1
ATOM 972 N N . ASP A 1 118 ? -4.268 -12.447 -14.169 1.00 83.81 118 ASP A N 1
ATOM 973 C CA . ASP A 1 118 ? -3.320 -13.196 -13.346 1.00 83.81 118 ASP A CA 1
ATOM 974 C C . ASP A 1 118 ? -2.550 -12.333 -12.331 1.00 83.81 118 ASP A C 1
ATOM 976 O O . ASP A 1 118 ? -1.794 -12.877 -11.530 1.00 83.81 118 ASP A O 1
AT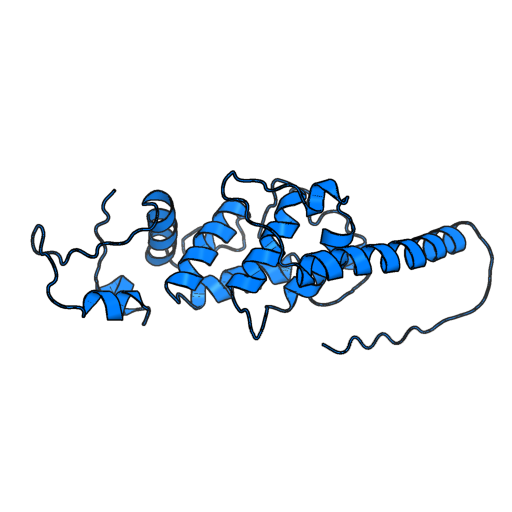OM 980 N N . TYR A 1 119 ? -2.719 -11.006 -12.343 1.00 87.94 119 TYR A N 1
ATOM 981 C CA . TYR A 1 119 ? -1.989 -10.110 -11.445 1.00 87.94 119 TYR A CA 1
ATOM 982 C C . TYR A 1 119 ? -2.815 -9.775 -10.196 1.00 87.94 119 TYR A C 1
ATOM 984 O O . TYR A 1 119 ? -4.001 -9.467 -10.316 1.00 87.94 119 TYR A O 1
ATOM 992 N N . PRO A 1 120 ? -2.202 -9.755 -8.996 1.00 91.69 120 PRO A N 1
ATOM 993 C CA . PRO A 1 120 ? -2.915 -9.463 -7.753 1.00 91.69 120 PRO A CA 1
ATOM 994 C C . PRO A 1 120 ? -3.353 -7.995 -7.648 1.00 91.69 120 PRO A C 1
ATOM 996 O O . PRO A 1 120 ? -4.233 -7.682 -6.845 1.00 91.69 120 PRO A O 1
ATOM 999 N N . VAL A 1 121 ? -2.751 -7.104 -8.447 1.00 92.75 121 VAL A N 1
ATOM 1000 C CA . VAL A 1 121 ? -3.045 -5.666 -8.491 1.00 92.75 121 VAL A CA 1
ATOM 1001 C C . VAL A 1 121 ? -3.240 -5.222 -9.939 1.00 92.75 121 VAL A C 1
ATOM 1003 O O . VAL A 1 121 ? -2.446 -5.564 -10.817 1.00 92.75 121 VAL A O 1
ATOM 1006 N N . GLN A 1 122 ? -4.302 -4.463 -10.183 1.00 91.38 122 GLN A N 1
ATOM 1007 C CA . GLN A 1 122 ? -4.674 -3.888 -11.466 1.00 91.38 122 GLN A CA 1
ATOM 1008 C C . GLN A 1 122 ? -4.473 -2.380 -11.435 1.00 91.38 122 GLN A C 1
ATOM 1010 O O . GLN A 1 122 ? -5.041 -1.694 -10.589 1.00 91.38 122 GLN A O 1
ATOM 1015 N N . PHE A 1 123 ? -3.718 -1.888 -12.408 1.00 89.12 123 PHE A N 1
ATOM 1016 C CA . PHE A 1 123 ? -3.499 -0.467 -12.645 1.00 89.12 123 PHE A CA 1
ATOM 1017 C C . PHE A 1 123 ? -4.491 0.013 -13.703 1.00 89.12 123 PHE A C 1
ATOM 1019 O O . PHE A 1 123 ? -4.751 -0.687 -14.692 1.00 89.12 123 PHE A O 1
ATOM 1026 N N . SER A 1 124 ? -5.083 1.175 -13.467 1.00 85.81 124 SER A N 1
ATOM 1027 C CA . SER A 1 124 ? -6.007 1.816 -14.397 1.00 85.81 124 SER A CA 1
ATOM 1028 C C . SER A 1 124 ? -5.239 2.611 -15.445 1.00 85.81 124 SER A C 1
ATOM 1030 O O . SER A 1 124 ? -5.623 2.600 -16.617 1.00 85.81 124 SER A O 1
ATOM 1032 N N . GLU A 1 125 ? -4.141 3.253 -15.039 1.00 83.56 125 GLU A N 1
ATOM 1033 C CA . GLU A 1 125 ? -3.396 4.196 -15.865 1.00 83.56 125 GLU A CA 1
ATOM 1034 C C . GLU A 1 125 ? -1.878 4.045 -15.711 1.00 83.56 125 GLU A C 1
ATOM 1036 O O . GLU A 1 125 ? -1.358 3.537 -14.721 1.00 83.56 125 GLU A O 1
ATOM 1041 N N . LEU A 1 126 ? -1.132 4.532 -16.707 1.00 75.81 126 LEU A N 1
ATOM 1042 C CA . LEU A 1 126 ? 0.334 4.594 -16.651 1.00 75.81 126 LEU A CA 1
ATOM 1043 C C . LEU A 1 126 ? 0.839 5.498 -15.516 1.00 75.81 126 LEU A C 1
ATOM 1045 O O . LEU A 1 126 ? 1.902 5.227 -14.958 1.00 75.81 126 LEU A O 1
ATOM 1049 N N . GLY A 1 127 ? 0.072 6.534 -15.159 1.00 77.69 127 GLY A N 1
ATOM 1050 C CA . GLY A 1 127 ? 0.399 7.433 -14.054 1.00 77.69 127 GLY A CA 1
ATOM 1051 C C . GLY A 1 127 ? 0.411 6.740 -12.689 1.00 77.69 127 GLY A C 1
ATOM 1052 O O . GLY A 1 127 ? 1.099 7.203 -11.791 1.00 77.69 127 GLY A O 1
ATOM 1053 N N . ASP A 1 128 ? -0.261 5.593 -12.534 1.00 87.12 128 ASP A N 1
ATOM 1054 C CA . ASP A 1 128 ? -0.308 4.862 -11.257 1.00 87.12 128 ASP A CA 1
ATOM 1055 C C . ASP A 1 128 ? 1.085 4.387 -10.803 1.00 87.12 128 ASP A C 1
ATOM 1057 O O . ASP A 1 128 ? 1.327 4.150 -9.625 1.00 87.12 128 ASP A O 1
ATOM 1061 N N . VAL A 1 129 ? 2.042 4.259 -11.728 1.00 87.88 129 VAL A N 1
ATOM 1062 C CA . VAL A 1 129 ? 3.425 3.892 -11.387 1.00 87.88 129 VAL A CA 1
ATOM 1063 C C . VAL A 1 129 ? 4.084 4.967 -10.518 1.00 87.88 129 VAL A C 1
ATOM 1065 O O . VAL A 1 129 ? 4.860 4.640 -9.621 1.00 87.88 129 VAL A O 1
ATOM 1068 N N . VAL A 1 130 ? 3.777 6.243 -10.765 1.00 88.75 130 VAL A N 1
ATOM 1069 C CA . VAL A 1 130 ? 4.275 7.352 -9.943 1.00 88.75 130 VAL A CA 1
ATOM 1070 C C . VAL A 1 130 ? 3.742 7.210 -8.521 1.00 88.75 130 VAL A C 1
ATOM 1072 O O . VAL A 1 130 ? 4.513 7.240 -7.563 1.00 88.75 130 VAL A O 1
ATOM 1075 N N . ASP A 1 131 ? 2.451 6.926 -8.397 1.00 90.88 131 ASP A N 1
ATOM 1076 C CA . ASP A 1 131 ? 1.783 6.711 -7.117 1.00 90.88 131 ASP A CA 1
ATOM 1077 C C . ASP A 1 131 ? 2.355 5.509 -6.353 1.00 90.88 131 ASP A C 1
ATOM 1079 O O . ASP A 1 131 ? 2.485 5.562 -5.133 1.00 90.88 131 ASP A O 1
ATOM 1083 N N . VAL A 1 132 ? 2.794 4.451 -7.045 1.00 92.38 132 VAL A N 1
ATOM 1084 C CA . VAL A 1 132 ? 3.516 3.322 -6.425 1.00 92.38 132 VAL A CA 1
ATOM 1085 C C . VAL A 1 132 ? 4.830 3.775 -5.785 1.00 92.38 132 VAL A C 1
ATOM 1087 O O . VAL A 1 132 ? 5.165 3.319 -4.690 1.00 92.38 132 VAL A O 1
ATOM 1090 N N . VAL A 1 133 ? 5.591 4.655 -6.444 1.00 92.00 133 VAL A N 1
ATOM 1091 C CA . VAL A 1 133 ? 6.849 5.195 -5.894 1.00 92.00 133 VAL A CA 1
ATOM 1092 C C . VAL A 1 133 ? 6.561 6.038 -4.653 1.00 92.00 133 VAL A C 1
ATOM 1094 O O . VAL A 1 133 ? 7.236 5.886 -3.633 1.00 92.00 133 VAL A O 1
ATOM 1097 N N . ILE A 1 134 ? 5.527 6.876 -4.712 1.00 91.94 134 ILE A N 1
ATOM 1098 C CA . ILE A 1 134 ? 5.105 7.725 -3.592 1.00 91.94 134 ILE A CA 1
ATOM 1099 C C . ILE A 1 134 ? 4.621 6.867 -2.420 1.00 91.94 134 ILE A C 1
ATOM 1101 O O . ILE A 1 134 ? 5.060 7.065 -1.287 1.00 91.94 134 ILE A O 1
ATOM 1105 N N . LEU A 1 135 ? 3.795 5.856 -2.691 1.00 94.19 135 LEU A N 1
ATOM 1106 C CA . LEU A 1 135 ? 3.331 4.900 -1.693 1.00 94.19 135 LEU A CA 1
ATOM 1107 C C . LEU A 1 135 ? 4.506 4.156 -1.047 1.00 94.19 135 LEU A C 1
ATOM 1109 O O . LEU A 1 135 ? 4.557 4.040 0.173 1.00 94.19 135 LEU A O 1
ATOM 1113 N N . ALA A 1 136 ? 5.489 3.703 -1.831 1.00 94.06 136 ALA A N 1
ATOM 1114 C CA . ALA A 1 136 ? 6.678 3.042 -1.297 1.00 94.06 136 ALA A CA 1
ATOM 1115 C C . ALA A 1 136 ? 7.437 3.939 -0.305 1.00 94.06 136 ALA A C 1
ATOM 1117 O O . ALA A 1 136 ? 7.852 3.468 0.755 1.00 94.06 136 ALA A O 1
ATOM 1118 N N . ARG A 1 137 ? 7.581 5.235 -0.620 1.00 92.31 137 ARG A N 1
ATOM 1119 C CA . ARG A 1 137 ? 8.200 6.223 0.279 1.00 92.31 137 ARG A CA 1
ATOM 1120 C C . ARG A 1 137 ? 7.398 6.433 1.555 1.00 92.31 137 ARG A C 1
ATOM 1122 O O . ARG A 1 137 ? 7.999 6.530 2.620 1.00 92.31 137 ARG A O 1
ATOM 1129 N N . LYS A 1 138 ? 6.068 6.471 1.452 1.00 93.56 138 LYS A N 1
ATOM 1130 C CA . LYS A 1 138 ? 5.175 6.587 2.611 1.00 93.56 138 LYS A CA 1
ATOM 1131 C C . LYS A 1 138 ? 5.271 5.368 3.525 1.00 93.56 138 LYS A C 1
ATOM 1133 O O . LYS A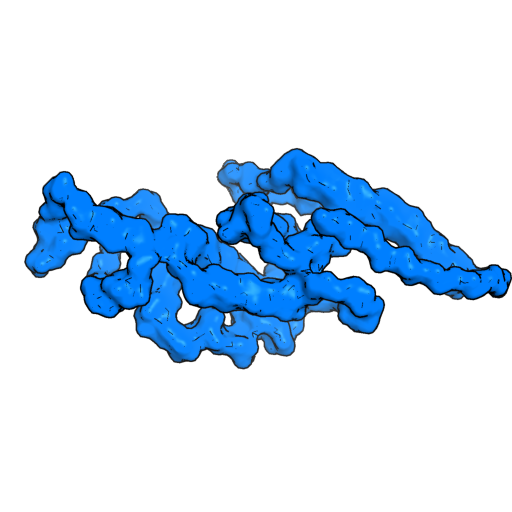 1 138 ? 5.364 5.550 4.729 1.00 93.56 138 LYS A O 1
ATOM 1138 N N . ILE A 1 139 ? 5.336 4.157 2.964 1.00 94.12 139 ILE A N 1
ATOM 1139 C CA . ILE A 1 139 ? 5.493 2.913 3.736 1.00 94.12 139 ILE A CA 1
ATOM 1140 C C . ILE A 1 139 ? 6.756 2.948 4.597 1.00 94.12 139 ILE A C 1
ATOM 1142 O O . ILE A 1 139 ? 6.716 2.584 5.770 1.00 94.12 139 ILE A O 1
ATOM 1146 N N . ASN A 1 140 ? 7.894 3.350 4.025 1.00 88.81 140 ASN A N 1
ATOM 1147 C CA . ASN A 1 140 ? 9.109 3.524 4.806 1.00 88.81 140 ASN A CA 1
ATOM 1148 C C . ASN A 1 140 ? 10.091 4.479 4.119 1.00 88.81 140 ASN A C 1
ATOM 1150 O O . ASN A 1 140 ? 10.704 4.155 3.095 1.00 88.81 140 ASN A O 1
ATOM 1154 N N . GLU A 1 141 ? 10.293 5.643 4.729 1.00 83.88 141 GLU A N 1
ATOM 1155 C CA . GLU A 1 141 ? 11.222 6.651 4.222 1.00 83.88 141 GLU A CA 1
ATOM 1156 C C . GLU A 1 141 ? 12.686 6.190 4.330 1.00 83.88 141 GLU A C 1
ATOM 1158 O O . GLU A 1 141 ? 13.490 6.450 3.435 1.00 83.88 141 GLU A O 1
ATOM 1163 N N . ARG A 1 142 ? 13.033 5.462 5.403 1.00 79.56 142 ARG A N 1
ATOM 1164 C CA . ARG A 1 142 ? 14.416 5.042 5.696 1.00 79.56 142 ARG A CA 1
ATOM 1165 C C . ARG A 1 142 ? 14.810 3.736 5.019 1.00 79.56 142 ARG A C 1
ATOM 1167 O O . ARG A 1 142 ? 15.952 3.586 4.602 1.00 79.56 142 ARG A O 1
ATOM 1174 N N . ASN A 1 143 ? 13.889 2.785 4.954 1.00 84.62 143 ASN A N 1
ATOM 1175 C CA . ASN A 1 143 ? 14.100 1.452 4.403 1.00 84.62 143 ASN A CA 1
ATOM 1176 C C . ASN A 1 143 ? 13.006 1.143 3.386 1.00 84.62 143 ASN A C 1
ATOM 1178 O O . ASN A 1 143 ? 12.136 0.298 3.605 1.00 84.62 143 ASN A O 1
ATOM 1182 N N . THR A 1 144 ? 13.017 1.913 2.303 1.00 85.75 144 THR A N 1
ATOM 1183 C CA . THR A 1 144 ? 11.982 1.849 1.281 1.00 85.75 144 THR A CA 1
ATOM 1184 C C . THR A 1 144 ? 11.901 0.444 0.673 1.00 85.75 144 THR A C 1
ATOM 1186 O O . THR A 1 144 ? 12.942 -0.158 0.394 1.00 85.75 144 THR A O 1
ATOM 1189 N N . PRO A 1 145 ? 10.691 -0.102 0.452 1.00 87.38 145 PRO A N 1
ATOM 1190 C CA . PRO A 1 145 ? 10.539 -1.459 -0.048 1.00 87.38 145 PRO A CA 1
ATOM 1191 C C . PRO A 1 145 ? 11.304 -1.698 -1.361 1.00 87.38 145 PRO A C 1
ATOM 1193 O O . PRO A 1 145 ? 11.220 -0.869 -2.269 1.00 87.38 145 PRO A O 1
ATOM 1196 N N . PRO A 1 146 ? 11.972 -2.854 -1.538 1.00 83.88 146 PRO A N 1
ATOM 1197 C CA . PRO A 1 146 ? 12.803 -3.127 -2.716 1.00 83.88 146 PRO A CA 1
ATOM 1198 C C . PRO A 1 146 ? 12.093 -2.997 -4.073 1.00 83.88 146 PRO A C 1
ATOM 1200 O O . PRO A 1 146 ? 12.739 -2.728 -5.085 1.00 83.88 146 PRO A O 1
ATOM 1203 N N . PHE A 1 147 ? 10.764 -3.154 -4.111 1.00 84.19 147 PHE A N 1
ATOM 1204 C CA . PHE A 1 147 ? 9.979 -3.004 -5.340 1.00 84.19 147 PHE A CA 1
ATOM 1205 C C . PHE A 1 147 ? 10.047 -1.587 -5.931 1.00 84.19 147 PHE A C 1
ATOM 1207 O O . PHE A 1 147 ? 9.845 -1.423 -7.138 1.00 84.19 147 PHE A O 1
ATOM 1214 N N . ILE A 1 148 ? 10.386 -0.572 -5.117 1.00 85.88 148 ILE A N 1
ATOM 1215 C CA . ILE A 1 148 ? 10.556 0.807 -5.585 1.00 85.88 148 ILE A CA 1
ATOM 1216 C C . ILE A 1 148 ? 11.592 0.892 -6.702 1.00 85.88 148 ILE A C 1
ATOM 1218 O O . ILE A 1 148 ? 11.446 1.716 -7.595 1.00 85.88 148 ILE A O 1
ATOM 1222 N N . VAL A 1 149 ? 12.615 0.029 -6.697 1.00 82.12 149 VAL A N 1
ATOM 1223 C CA . VAL A 1 149 ? 13.683 0.067 -7.701 1.00 82.12 149 VAL A CA 1
ATOM 1224 C C . VAL A 1 149 ? 13.100 -0.140 -9.096 1.00 82.12 149 VAL A C 1
ATOM 1226 O O . VAL A 1 149 ? 13.379 0.633 -10.008 1.00 82.12 149 VAL A O 1
ATOM 1229 N N . MET A 1 150 ? 12.234 -1.136 -9.267 1.00 80.94 150 MET A N 1
ATOM 1230 C CA . MET A 1 150 ? 11.612 -1.384 -10.564 1.00 80.94 150 MET A CA 1
ATOM 1231 C C . MET A 1 150 ? 10.600 -0.315 -10.946 1.00 80.94 150 MET A C 1
ATOM 1233 O O . MET A 1 150 ? 10.601 0.139 -12.092 1.00 80.94 150 MET A O 1
ATOM 1237 N N . ALA A 1 151 ? 9.758 0.107 -10.002 1.00 77.88 151 ALA A N 1
ATOM 1238 C CA . ALA A 1 151 ? 8.787 1.164 -10.256 1.00 77.88 151 ALA A CA 1
ATOM 1239 C C . ALA A 1 151 ? 9.494 2.458 -10.708 1.00 77.88 151 ALA A C 1
ATOM 1241 O O . ALA A 1 151 ? 9.202 2.986 -11.780 1.00 77.88 151 ALA A O 1
ATOM 1242 N N . ARG A 1 152 ? 10.514 2.888 -9.957 1.00 80.94 152 ARG A N 1
ATOM 1243 C CA . ARG A 1 152 ? 11.275 4.126 -10.168 1.00 80.94 152 ARG A CA 1
ATOM 1244 C C . ARG A 1 152 ? 12.202 4.071 -11.383 1.00 80.94 152 ARG A C 1
ATOM 1246 O O . ARG A 1 152 ? 12.131 4.930 -12.252 1.00 80.94 152 ARG A O 1
ATOM 1253 N N . TYR A 1 153 ? 13.091 3.082 -11.466 1.00 78.25 153 TYR A N 1
ATOM 1254 C CA . TYR A 1 153 ? 14.162 3.095 -12.472 1.00 78.25 153 TYR A CA 1
ATOM 1255 C C . TYR A 1 153 ? 13.744 2.508 -13.817 1.00 78.25 153 TYR A C 1
ATOM 1257 O O . TYR A 1 153 ? 14.321 2.873 -14.836 1.00 78.25 153 TYR A O 1
ATOM 1265 N N . TYR A 1 154 ? 12.772 1.596 -13.850 1.00 80.19 154 TYR A N 1
ATOM 1266 C CA . TYR A 1 154 ? 12.366 0.961 -15.103 1.00 80.19 154 TYR A CA 1
ATOM 1267 C C . TYR A 1 154 ? 11.055 1.525 -15.643 1.00 80.19 154 TYR A C 1
ATOM 1269 O O . TYR A 1 154 ? 10.964 1.827 -16.831 1.00 80.19 154 TYR A O 1
ATOM 1277 N N . HIS A 1 155 ? 10.037 1.676 -14.795 1.00 79.38 155 HIS A N 1
ATOM 1278 C CA . HIS A 1 155 ? 8.714 2.079 -15.266 1.00 79.38 155 HIS A CA 1
ATOM 1279 C C . HIS A 1 155 ? 8.546 3.594 -15.362 1.00 79.38 155 HIS A C 1
ATOM 1281 O O . HIS A 1 155 ? 8.145 4.067 -16.425 1.00 79.38 155 HIS A O 1
ATOM 1287 N N . CYS A 1 156 ? 8.908 4.364 -14.331 1.00 81.00 156 CYS A N 1
ATOM 1288 C CA . CYS A 1 156 ? 8.841 5.828 -14.408 1.00 81.00 156 CYS A CA 1
ATOM 1289 C C . CYS A 1 156 ? 9.761 6.390 -15.498 1.00 81.00 156 CYS A C 1
ATOM 1291 O O . CYS A 1 156 ? 9.399 7.356 -16.156 1.00 81.00 156 CYS A O 1
ATOM 1293 N N . ALA A 1 157 ? 10.899 5.743 -15.759 1.00 81.56 157 ALA A N 1
ATOM 1294 C CA . ALA A 1 157 ? 11.777 6.111 -16.866 1.00 81.56 157 ALA A CA 1
ATOM 1295 C C . ALA A 1 157 ? 11.080 6.052 -18.238 1.00 81.56 157 ALA A C 1
ATOM 1297 O O . ALA A 1 157 ? 11.516 6.709 -19.165 1.00 81.56 157 ALA A O 1
ATOM 1298 N N . ARG A 1 158 ? 10.003 5.277 -18.408 1.00 81.94 158 ARG A N 1
ATOM 1299 C CA . ARG A 1 158 ? 9.275 5.180 -19.688 1.00 81.94 158 ARG A CA 1
ATOM 1300 C C . ARG A 1 158 ? 8.181 6.233 -19.848 1.00 81.94 158 ARG A C 1
ATOM 1302 O O . ARG A 1 158 ? 7.550 6.269 -20.904 1.00 81.94 158 ARG A O 1
ATOM 1309 N N . LEU A 1 159 ? 7.925 7.027 -18.813 1.00 83.56 159 LEU A N 1
ATOM 1310 C CA . LEU A 1 159 ? 6.994 8.145 -18.874 1.00 83.56 159 LEU A CA 1
ATOM 1311 C C . LEU A 1 159 ? 7.698 9.343 -19.514 1.00 83.56 159 LEU A C 1
ATOM 1313 O O . LEU A 1 159 ? 8.899 9.546 -19.338 1.00 83.56 159 LEU A O 1
ATOM 1317 N N . ASP A 1 160 ? 6.950 10.138 -20.270 1.00 84.88 160 ASP A N 1
ATOM 1318 C CA . ASP A 1 160 ? 7.443 11.431 -20.722 1.00 84.88 160 ASP A CA 1
ATOM 1319 C C . ASP A 1 160 ? 7.500 12.423 -19.548 1.00 84.88 160 ASP A C 1
ATOM 1321 O O . ASP A 1 160 ? 6.977 12.186 -18.456 1.00 84.88 160 ASP A O 1
ATOM 1325 N N . THR A 1 161 ? 8.157 13.564 -19.756 1.00 82.81 161 THR A N 1
ATOM 1326 C CA . THR A 1 161 ? 8.271 14.599 -18.716 1.00 82.81 161 THR A CA 1
ATOM 1327 C C . THR A 1 161 ? 6.907 15.107 -18.256 1.00 82.81 161 THR A C 1
ATOM 1329 O O . THR A 1 161 ? 6.757 15.457 -17.088 1.00 82.81 161 THR A O 1
ATOM 1332 N N . ALA A 1 162 ? 5.909 15.106 -19.147 1.00 83.06 162 ALA A N 1
ATOM 1333 C CA . ALA A 1 162 ? 4.530 15.416 -18.800 1.00 83.06 162 ALA A CA 1
ATOM 1334 C C . ALA A 1 162 ? 3.949 14.360 -17.849 1.00 83.06 162 ALA A C 1
ATOM 1336 O O . ALA A 1 162 ? 3.439 14.729 -16.800 1.00 83.06 162 ALA A O 1
ATOM 1337 N N . GLY A 1 163 ? 4.091 13.066 -18.141 1.00 81.19 163 GLY A N 1
ATOM 1338 C CA . GLY A 1 163 ? 3.620 11.979 -17.281 1.00 81.19 163 GLY A CA 1
ATOM 1339 C C . GLY A 1 163 ? 4.330 11.888 -15.928 1.00 81.19 163 GLY A C 1
ATOM 1340 O O . GLY A 1 163 ? 3.728 11.429 -14.964 1.00 81.19 163 GLY A O 1
ATOM 1341 N N . LEU A 1 164 ? 5.579 12.357 -15.825 1.00 83.06 164 LEU A N 1
ATOM 1342 C CA . LEU A 1 164 ? 6.291 12.476 -14.543 1.00 83.06 164 LEU A CA 1
ATOM 1343 C C . LEU A 1 164 ? 5.855 13.688 -13.708 1.00 83.06 164 LEU A C 1
ATOM 1345 O O . LEU A 1 164 ? 6.025 13.671 -12.490 1.00 83.06 164 LEU A O 1
ATOM 1349 N N . TYR A 1 165 ? 5.362 14.749 -14.353 1.00 80.94 165 TYR A N 1
ATOM 1350 C CA . TYR A 1 165 ? 5.038 16.024 -13.706 1.00 80.94 165 TYR A CA 1
ATOM 1351 C C . TYR A 1 165 ? 3.532 16.281 -13.579 1.00 80.94 165 TYR A C 1
ATOM 1353 O O . TYR A 1 165 ? 3.149 17.250 -12.936 1.00 80.94 165 TYR A O 1
ATOM 1361 N N . CYS A 1 166 ? 2.673 15.469 -14.198 1.00 70.50 166 CYS A N 1
ATOM 1362 C CA . CYS A 1 166 ? 1.229 15.680 -14.189 1.00 70.50 166 CYS A CA 1
ATOM 1363 C C . CYS A 1 166 ? 0.642 15.191 -12.855 1.00 70.50 166 CYS A C 1
ATOM 1365 O O . CYS A 1 166 ? 0.578 13.978 -12.644 1.00 70.50 166 CYS A O 1
ATOM 1367 N N . PRO A 1 167 ? 0.229 16.098 -11.948 1.00 64.25 167 PRO A N 1
ATOM 1368 C CA . PRO A 1 167 ? -0.486 15.687 -10.753 1.00 64.25 167 PRO A CA 1
ATOM 1369 C C . PRO A 1 167 ? -1.857 15.154 -11.177 1.00 64.25 167 PRO A C 1
ATOM 1371 O O . PRO A 1 167 ? -2.512 15.738 -12.044 1.00 64.25 167 PRO A O 1
ATOM 1374 N N . LYS A 1 168 ? -2.275 14.031 -10.593 1.00 66.31 168 LYS A N 1
ATOM 1375 C CA . LYS A 1 168 ? -3.599 13.454 -10.859 1.00 66.31 168 LYS A CA 1
ATOM 1376 C C . LYS A 1 168 ? -4.720 14.156 -10.103 1.00 66.31 168 LYS A C 1
ATOM 1378 O O . LYS A 1 168 ? -5.829 14.230 -10.621 1.00 66.31 168 LYS A O 1
ATOM 1383 N N . ASP A 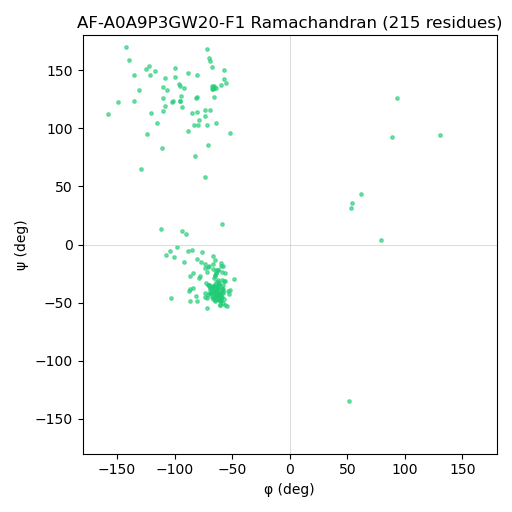1 169 ? -4.396 14.712 -8.940 1.00 63.66 169 ASP A N 1
ATOM 1384 C CA . ASP A 1 169 ? -5.356 15.327 -8.032 1.00 63.66 169 ASP A CA 1
ATOM 1385 C C . ASP A 1 169 ? -4.999 16.792 -7.754 1.00 63.66 169 ASP A C 1
ATOM 1387 O O . ASP A 1 169 ? -3.827 17.188 -7.798 1.00 63.66 169 ASP A O 1
ATOM 1391 N N . ASP A 1 170 ? -6.019 17.590 -7.424 1.00 59.72 170 ASP A N 1
ATOM 1392 C CA . ASP A 1 170 ? -5.890 19.002 -7.027 1.00 59.72 170 ASP A CA 1
ATOM 1393 C C . ASP A 1 170 ? -4.980 19.192 -5.794 1.00 59.72 170 ASP A C 1
ATOM 1395 O O . ASP A 1 170 ? -4.447 20.281 -5.572 1.00 59.72 170 ASP A O 1
ATOM 1399 N N . ASP A 1 171 ? -4.741 18.117 -5.037 1.00 65.69 171 ASP A N 1
ATOM 1400 C CA . ASP A 1 171 ? -3.869 18.095 -3.861 1.00 65.69 171 ASP A CA 1
ATOM 1401 C C . ASP A 1 171 ? -2.370 18.079 -4.211 1.00 65.69 171 ASP A C 1
ATOM 1403 O O . ASP A 1 171 ? -1.521 18.220 -3.329 1.00 65.69 171 ASP A O 1
ATOM 1407 N N . GLY A 1 172 ? -2.018 17.955 -5.499 1.00 63.78 172 GLY A N 1
ATOM 1408 C CA . GLY A 1 172 ? -0.656 18.190 -5.977 1.00 63.78 172 GLY A CA 1
ATOM 1409 C C . GLY A 1 172 ? 0.371 17.232 -5.374 1.00 63.78 172 GLY A C 1
ATOM 1410 O O . GLY A 1 172 ? 1.450 17.652 -4.958 1.00 63.78 172 GLY A O 1
ATOM 1411 N N . VAL A 1 173 ? 0.053 15.942 -5.286 1.00 71.69 173 VAL A N 1
ATOM 1412 C CA . VAL A 1 173 ? 1.010 14.951 -4.786 1.00 71.69 173 VAL A CA 1
ATOM 1413 C C . VAL A 1 173 ? 2.105 14.742 -5.841 1.00 71.69 173 VAL A C 1
ATOM 1415 O O . VAL A 1 173 ? 1.899 14.089 -6.861 1.00 71.69 173 VAL A O 1
ATOM 1418 N N . PHE A 1 174 ? 3.278 15.340 -5.612 1.00 83.50 174 PHE A N 1
ATOM 1419 C CA . PHE A 1 174 ? 4.429 15.268 -6.516 1.00 83.50 174 PHE A CA 1
ATOM 1420 C C . PHE A 1 174 ? 5.462 14.240 -6.050 1.00 83.50 174 PHE A C 1
ATOM 1422 O O . PHE A 1 174 ? 5.651 14.009 -4.852 1.00 83.50 174 PHE A O 1
ATOM 1429 N N . LEU A 1 175 ? 6.208 13.681 -7.009 1.00 86.25 175 LEU A N 1
ATOM 1430 C CA . LEU A 1 175 ? 7.452 12.979 -6.703 1.00 86.25 175 LEU A CA 1
ATOM 1431 C C . LEU A 1 175 ? 8.407 13.910 -5.957 1.00 86.25 175 LEU A C 1
ATOM 1433 O O . LEU A 1 175 ? 8.536 15.093 -6.285 1.00 86.25 175 LEU A O 1
ATOM 1437 N N . SER A 1 176 ? 9.135 13.348 -4.991 1.00 89.38 176 SER A N 1
ATOM 1438 C CA . SER A 1 176 ? 10.271 14.052 -4.406 1.00 89.38 176 SER A CA 1
ATOM 1439 C C . SER A 1 176 ? 11.265 14.427 -5.510 1.00 89.38 176 SER A C 1
ATOM 1441 O O . SER A 1 176 ? 11.388 13.722 -6.516 1.00 89.38 176 SER A O 1
ATOM 1443 N N . TYR A 1 177 ? 11.997 15.527 -5.326 1.00 89.69 177 TYR A N 1
ATOM 1444 C CA . TYR A 1 177 ? 13.003 15.958 -6.300 1.00 89.69 177 TYR A CA 1
ATOM 1445 C C . TYR A 1 177 ? 14.011 14.840 -6.614 1.00 89.69 177 TYR A C 1
ATOM 1447 O O . TYR A 1 177 ? 14.354 14.621 -7.775 1.00 89.69 177 TYR A O 1
ATOM 1455 N N . ASP A 1 178 ? 14.421 14.082 -5.597 1.00 89.38 178 ASP A N 1
ATOM 1456 C CA . ASP A 1 178 ? 15.350 12.964 -5.753 1.00 89.38 178 ASP A CA 1
ATOM 1457 C C . ASP A 1 178 ? 14.732 11.807 -6.543 1.00 89.38 178 ASP A C 1
ATOM 1459 O O . ASP A 1 178 ? 15.401 11.188 -7.378 1.00 89.38 178 ASP A O 1
ATOM 1463 N N . ASP A 1 179 ? 13.458 11.487 -6.301 1.00 89.19 179 ASP A N 1
ATOM 1464 C CA . ASP A 1 179 ? 12.760 10.438 -7.044 1.00 89.19 179 ASP A CA 1
ATOM 1465 C C . ASP A 1 179 ? 12.557 10.842 -8.500 1.00 89.19 179 ASP A C 1
ATOM 1467 O O . ASP A 1 179 ? 12.912 10.064 -9.386 1.00 89.19 179 ASP A O 1
ATOM 1471 N N . PHE A 1 180 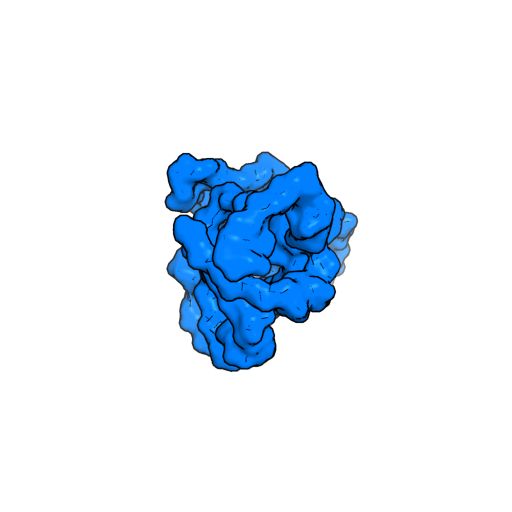? 12.120 12.078 -8.744 1.00 89.94 180 PHE A N 1
ATOM 1472 C CA . PHE A 1 180 ? 12.010 12.657 -10.079 1.00 89.94 180 PHE A CA 1
ATOM 1473 C C . PHE A 1 180 ? 13.348 12.614 -10.828 1.00 89.94 180 PHE A C 1
ATOM 1475 O O . PHE A 1 180 ? 13.421 12.083 -11.938 1.00 89.94 180 PHE A O 1
ATOM 1482 N N . LEU A 1 181 ? 14.425 13.114 -10.212 1.00 89.38 181 LEU A N 1
ATOM 1483 C CA . LEU A 1 181 ? 15.749 13.148 -10.828 1.00 89.38 181 LEU A CA 1
ATOM 1484 C C . LEU A 1 181 ? 16.242 11.742 -11.174 1.00 89.38 181 LEU A C 1
ATOM 1486 O O . LEU A 1 181 ? 16.778 11.522 -12.256 1.00 89.38 181 LEU A O 1
ATOM 1490 N N . ALA A 1 182 ? 16.033 10.768 -10.292 1.00 87.00 182 ALA A N 1
ATOM 1491 C CA . ALA A 1 182 ? 16.414 9.391 -10.575 1.00 87.00 182 ALA A CA 1
ATOM 1492 C C . ALA A 1 182 ? 15.602 8.765 -11.712 1.00 87.00 182 ALA A C 1
ATOM 1494 O O . ALA A 1 182 ? 16.184 8.027 -12.503 1.00 87.00 182 ALA A O 1
ATOM 1495 N N . CYS A 1 183 ? 14.306 9.067 -11.833 1.00 86.94 183 CYS A N 1
ATOM 1496 C CA . CYS A 1 183 ? 13.499 8.626 -12.973 1.00 86.94 183 CYS A CA 1
ATOM 1497 C C . CYS A 1 183 ? 14.050 9.193 -14.292 1.00 86.94 183 CYS A C 1
ATOM 1499 O O . CYS A 1 183 ? 14.214 8.451 -15.260 1.00 86.94 183 CYS A O 1
ATOM 1501 N N . VAL A 1 184 ? 14.410 10.483 -14.311 1.00 86.94 184 VAL A N 1
ATOM 1502 C CA . VAL A 1 184 ? 15.001 11.150 -15.485 1.00 86.94 184 VAL A CA 1
ATOM 1503 C C . VAL A 1 184 ? 16.374 10.566 -15.834 1.00 86.94 184 VAL A C 1
ATOM 1505 O O . VAL A 1 184 ? 16.616 10.201 -16.982 1.00 86.94 184 VAL A O 1
ATOM 1508 N N . LEU A 1 185 ? 17.263 10.406 -14.851 1.00 86.56 185 LEU A N 1
ATOM 1509 C CA . LEU A 1 185 ? 18.597 9.831 -15.072 1.00 86.56 185 LEU A CA 1
ATOM 1510 C C . LEU A 1 185 ? 18.525 8.372 -15.544 1.00 86.56 185 LEU A C 1
ATOM 1512 O O . LEU A 1 185 ? 19.337 7.928 -16.359 1.00 86.56 185 LEU A O 1
ATOM 1516 N N . ALA A 1 186 ? 17.550 7.611 -15.045 1.00 83.25 186 ALA A N 1
ATOM 1517 C CA . ALA A 1 186 ? 17.310 6.248 -15.495 1.00 83.25 186 ALA A CA 1
ATOM 1518 C C . ALA A 1 186 ? 16.876 6.205 -16.963 1.00 83.25 186 ALA A C 1
ATOM 1520 O O . ALA A 1 186 ? 17.364 5.360 -17.714 1.00 83.25 186 ALA A O 1
ATOM 1521 N N . TYR A 1 187 ? 16.017 7.138 -17.382 1.00 80.50 187 TYR A N 1
ATOM 1522 C CA . TYR A 1 187 ? 15.598 7.265 -18.774 1.00 80.50 187 TYR A CA 1
ATOM 1523 C C . TYR A 1 187 ? 16.775 7.535 -19.710 1.00 80.50 187 TYR A C 1
ATOM 1525 O O . TYR A 1 187 ? 16.934 6.822 -20.698 1.00 80.50 187 TYR A O 1
ATOM 1533 N N . GLU A 1 188 ? 17.644 8.493 -19.376 1.00 79.44 188 GLU A N 1
ATOM 1534 C CA . GLU A 1 188 ? 18.827 8.803 -20.193 1.00 79.44 188 GLU A CA 1
ATOM 1535 C C . GLU A 1 188 ? 19.732 7.578 -20.376 1.00 79.44 188 GLU A C 1
ATOM 1537 O O . GLU A 1 188 ? 20.230 7.304 -21.472 1.00 79.44 188 GLU A O 1
ATOM 1542 N N . LYS A 1 189 ? 19.903 6.793 -19.307 1.00 78.38 189 LYS A N 1
ATOM 1543 C CA . LYS A 1 189 ? 20.712 5.573 -19.334 1.00 78.38 189 LYS A CA 1
ATOM 1544 C C . LYS A 1 189 ? 20.059 4.457 -20.156 1.00 78.38 189 LYS A C 1
ATOM 1546 O O . LYS A 1 189 ? 20.746 3.786 -20.927 1.00 78.38 189 LYS A O 1
ATOM 1551 N N . LEU A 1 190 ? 18.745 4.274 -20.022 1.00 71.94 190 LEU A N 1
ATOM 1552 C CA . LEU A 1 190 ? 17.983 3.271 -20.770 1.00 71.94 190 LEU A CA 1
ATOM 1553 C C . LEU A 1 190 ? 17.856 3.618 -22.259 1.00 71.94 190 LEU A C 1
ATOM 1555 O O . LEU A 1 190 ? 17.901 2.707 -23.082 1.00 71.94 190 LEU A O 1
ATOM 1559 N N . ASP A 1 191 ? 17.739 4.896 -22.630 1.00 66.94 191 ASP A N 1
ATOM 1560 C CA . ASP A 1 191 ? 17.727 5.324 -24.036 1.00 66.94 191 ASP A CA 1
ATOM 1561 C C . ASP A 1 191 ? 19.090 5.067 -24.695 1.00 66.94 191 ASP A C 1
ATOM 1563 O O . ASP A 1 191 ? 19.166 4.548 -25.812 1.00 66.94 191 ASP A O 1
ATOM 1567 N N . TRP A 1 192 ? 20.187 5.325 -23.974 1.00 57.25 192 TRP A N 1
ATOM 1568 C CA . TRP A 1 192 ? 21.528 5.017 -24.465 1.00 57.25 192 TRP A CA 1
ATOM 1569 C C . TRP A 1 192 ? 21.707 3.515 -24.727 1.00 57.25 192 TRP A C 1
ATOM 1571 O O . TRP A 1 192 ? 22.070 3.114 -25.833 1.00 57.25 192 TRP A O 1
ATOM 1581 N N . GLU A 1 193 ? 21.390 2.659 -23.754 1.00 57.03 193 GLU A N 1
ATOM 1582 C CA . GLU A 1 193 ? 21.551 1.203 -23.885 1.00 57.03 193 GLU A CA 1
ATOM 1583 C C . GLU A 1 193 ? 20.512 0.564 -24.830 1.00 57.03 193 GLU A C 1
ATOM 1585 O O . GLU A 1 193 ? 20.836 -0.367 -25.572 1.00 57.03 193 GLU A O 1
ATOM 1590 N N . GLY A 1 194 ? 19.289 1.097 -24.883 1.00 49.78 194 GLY A N 1
ATOM 1591 C CA . GLY A 1 194 ? 18.226 0.671 -25.797 1.00 49.78 194 GLY A CA 1
ATOM 1592 C C . GLY A 1 194 ? 18.543 0.969 -27.263 1.00 49.78 194 GLY A C 1
ATOM 1593 O O . GLY A 1 194 ? 18.287 0.132 -28.133 1.00 49.78 194 GLY A O 1
ATOM 1594 N N . ARG A 1 195 ? 19.196 2.103 -27.556 1.00 44.12 195 ARG A N 1
ATOM 1595 C CA . ARG A 1 195 ? 19.723 2.395 -28.900 1.00 44.12 195 ARG A CA 1
ATOM 1596 C C . ARG A 1 195 ? 20.843 1.437 -29.299 1.00 44.12 195 ARG A C 1
ATOM 1598 O O . ARG A 1 195 ? 20.883 1.036 -30.459 1.00 44.12 195 ARG A O 1
ATOM 1605 N N . PHE A 1 196 ? 21.693 1.000 -28.367 1.00 42.06 196 PHE A N 1
ATOM 1606 C CA . PHE A 1 196 ? 22.686 -0.051 -28.635 1.00 42.06 196 PHE A CA 1
ATOM 1607 C C . PHE A 1 196 ? 22.048 -1.433 -28.838 1.00 42.06 196 PHE A C 1
ATOM 1609 O O . PHE A 1 196 ? 22.482 -2.173 -29.720 1.00 42.06 196 PHE A O 1
ATOM 1616 N N . PHE A 1 197 ? 20.988 -1.771 -28.099 1.00 37.72 197 PHE A N 1
ATOM 1617 C CA . PHE A 1 197 ? 20.249 -3.023 -28.299 1.00 37.72 197 PHE A CA 1
ATOM 1618 C C . PHE A 1 197 ? 19.522 -3.061 -29.654 1.00 37.72 197 PHE A C 1
ATOM 1620 O O . PHE A 1 197 ? 19.580 -4.074 -30.353 1.00 37.72 197 PHE A O 1
ATOM 1627 N N . CYS A 1 198 ? 18.910 -1.952 -30.081 1.00 33.25 198 CYS A N 1
ATOM 1628 C CA . CYS A 1 198 ? 18.303 -1.833 -31.411 1.00 33.25 198 CYS A CA 1
ATOM 1629 C C . CYS A 1 198 ? 19.352 -1.765 -32.536 1.00 33.25 198 CYS A C 1
ATOM 1631 O O . CYS A 1 198 ? 19.138 -2.345 -33.599 1.00 33.25 198 CYS A O 1
ATOM 1633 N N . ALA A 1 199 ? 20.510 -1.136 -32.306 1.00 34.84 199 ALA A N 1
ATOM 1634 C CA . ALA A 1 199 ? 21.621 -1.140 -33.261 1.00 34.84 199 ALA A CA 1
ATOM 1635 C C . ALA A 1 199 ? 22.256 -2.537 -33.413 1.00 34.84 199 ALA A C 1
ATOM 1637 O O . ALA A 1 199 ? 22.601 -2.935 -34.524 1.00 34.84 199 ALA A O 1
ATOM 1638 N N . GLY A 1 200 ? 22.347 -3.318 -32.331 1.00 36.72 200 GLY A N 1
ATOM 1639 C CA . GLY A 1 200 ? 22.796 -4.713 -32.365 1.00 36.72 200 GLY A CA 1
ATOM 1640 C C . GLY A 1 200 ? 21.795 -5.659 -33.039 1.00 36.72 200 GLY A C 1
ATOM 1641 O O . GLY A 1 200 ? 22.201 -6.573 -33.757 1.00 36.72 200 GLY A O 1
ATOM 1642 N N . ALA A 1 201 ? 20.490 -5.412 -32.881 1.00 36.19 201 ALA A N 1
ATOM 1643 C CA . ALA A 1 201 ? 19.432 -6.180 -33.544 1.00 36.19 201 ALA A CA 1
ATOM 1644 C C . ALA A 1 201 ? 19.297 -5.877 -35.053 1.00 36.19 201 ALA A C 1
ATOM 1646 O O . ALA A 1 201 ? 18.781 -6.711 -35.795 1.00 36.19 201 ALA A O 1
ATOM 1647 N N . LEU A 1 202 ? 19.798 -4.727 -35.523 1.00 39.72 202 LEU A N 1
ATOM 1648 C CA . LEU A 1 202 ? 19.839 -4.350 -36.946 1.00 39.72 202 LEU A CA 1
ATOM 1649 C C . LEU A 1 202 ? 21.125 -4.782 -37.677 1.00 39.72 202 LEU A C 1
ATOM 1651 O O . LEU A 1 202 ? 21.302 -4.463 -38.850 1.00 39.72 202 LEU A O 1
ATOM 1655 N N . GLY A 1 203 ? 21.964 -5.594 -37.029 1.00 44.81 203 GLY A N 1
ATOM 1656 C CA . GLY A 1 203 ? 23.007 -6.368 -37.691 1.00 44.81 203 GLY A CA 1
ATOM 1657 C C . GLY A 1 203 ? 24.333 -5.636 -37.837 1.00 44.81 203 GLY A C 1
ATOM 1658 O O . GLY A 1 203 ? 24.603 -5.035 -38.866 1.00 44.81 203 GLY A O 1
ATOM 1659 N N . LEU A 1 204 ? 25.215 -5.823 -36.856 1.00 39.25 204 LEU A N 1
ATOM 1660 C CA . LEU A 1 204 ? 26.661 -5.896 -37.061 1.00 39.25 204 LEU A CA 1
ATOM 1661 C C . LEU A 1 204 ? 27.233 -6.830 -35.989 1.00 39.25 204 LEU A C 1
ATOM 1663 O O . LEU A 1 204 ? 26.993 -6.675 -34.795 1.00 39.25 204 LEU A O 1
ATOM 1667 N N . ALA A 1 205 ? 27.914 -7.870 -36.452 1.00 43.94 205 ALA A N 1
ATOM 1668 C CA . ALA A 1 205 ? 28.424 -8.946 -35.626 1.00 43.94 205 ALA A CA 1
ATOM 1669 C C . ALA A 1 205 ? 29.577 -8.512 -34.701 1.00 43.94 205 ALA A C 1
ATOM 1671 O O . ALA A 1 205 ? 30.366 -7.633 -35.036 1.00 43.94 205 ALA A O 1
ATOM 1672 N N . ALA A 1 206 ? 29.725 -9.319 -33.646 1.00 41.53 206 ALA A N 1
ATOM 1673 C CA . ALA A 1 206 ? 30.938 -9.636 -32.889 1.00 41.53 206 ALA A CA 1
ATOM 1674 C C . ALA A 1 206 ? 31.273 -8.802 -31.639 1.00 41.53 206 ALA A C 1
ATOM 1676 O O . ALA A 1 206 ? 31.470 -7.594 -31.672 1.00 41.53 206 ALA A O 1
ATOM 1677 N N . GLY A 1 207 ? 31.469 -9.543 -30.542 1.00 38.44 207 GLY A N 1
ATOM 1678 C CA . GLY A 1 207 ? 32.140 -9.095 -29.325 1.00 38.44 207 GLY A CA 1
ATOM 1679 C C . GLY A 1 207 ? 31.331 -9.417 -28.077 1.00 38.44 207 GLY A C 1
ATOM 1680 O O . GLY A 1 207 ? 30.450 -8.657 -27.705 1.00 38.44 207 GLY A O 1
ATOM 1681 N N . GLY A 1 208 ? 31.609 -10.552 -27.431 1.00 47.75 208 GLY A N 1
ATOM 1682 C CA . GLY A 1 208 ? 30.940 -10.946 -26.192 1.00 47.75 208 GLY A CA 1
ATOM 1683 C C . GLY A 1 208 ? 31.270 -10.003 -25.036 1.00 47.75 208 GLY A C 1
ATOM 1684 O O . GLY A 1 208 ? 32.439 -9.801 -24.720 1.00 47.75 208 GLY A O 1
ATOM 1685 N N . TRP A 1 209 ? 30.239 -9.477 -24.378 1.00 40.47 209 TRP A N 1
ATOM 1686 C CA . TRP A 1 209 ? 30.364 -8.743 -23.122 1.00 40.47 209 TRP A CA 1
ATOM 1687 C C . TRP A 1 209 ? 29.547 -9.458 -22.046 1.00 40.47 209 TRP A C 1
ATOM 1689 O O . TRP A 1 209 ? 28.323 -9.536 -22.112 1.00 40.47 209 TRP A O 1
ATOM 1699 N N . ARG A 1 210 ? 30.245 -10.015 -21.049 1.00 43.78 210 ARG A N 1
ATOM 1700 C CA . ARG A 1 210 ? 29.656 -10.388 -19.760 1.00 43.78 210 ARG A CA 1
ATOM 1701 C C . ARG A 1 210 ? 29.546 -9.107 -18.938 1.00 43.78 210 ARG A C 1
ATOM 1703 O O . ARG A 1 210 ? 30.551 -8.649 -18.405 1.00 43.78 210 ARG A O 1
ATOM 1710 N N . SER A 1 211 ? 28.358 -8.527 -18.833 1.00 41.91 211 SER A N 1
ATOM 1711 C CA . SER A 1 211 ? 28.105 -7.433 -17.896 1.00 41.91 211 SER A CA 1
ATOM 1712 C C . SER A 1 211 ? 27.810 -8.011 -16.510 1.00 41.91 211 SER A C 1
ATOM 1714 O O . SER A 1 211 ? 26.719 -8.523 -16.257 1.00 41.91 211 SER A O 1
ATOM 1716 N N . GLN A 1 212 ? 28.790 -7.947 -15.609 1.00 39.34 212 GLN A N 1
ATOM 1717 C CA . GLN A 1 212 ? 28.518 -7.980 -14.174 1.00 39.34 212 GLN A CA 1
ATOM 1718 C C . GLN A 1 212 ? 27.921 -6.624 -13.792 1.00 39.34 212 GLN A C 1
ATOM 1720 O O . GLN A 1 212 ? 28.613 -5.611 -13.832 1.00 39.34 212 GLN A O 1
ATOM 1725 N N . PHE A 1 213 ? 26.636 -6.603 -13.446 1.00 40.44 213 PHE A N 1
ATOM 1726 C CA . PHE A 1 213 ? 26.006 -5.448 -12.815 1.00 40.44 213 PHE A CA 1
ATOM 1727 C C . PHE A 1 213 ? 26.067 -5.629 -11.297 1.00 40.44 213 PHE A C 1
ATOM 1729 O O . PHE A 1 213 ? 25.504 -6.580 -10.763 1.00 40.44 213 PHE A O 1
ATOM 1736 N N . SER A 1 214 ? 26.747 -4.711 -10.614 1.00 30.80 214 SER A N 1
ATOM 1737 C CA . SER A 1 214 ? 26.624 -4.501 -9.171 1.00 30.80 214 SER A CA 1
ATOM 1738 C C . SER A 1 214 ? 26.037 -3.111 -8.978 1.00 30.80 214 SER A C 1
ATOM 1740 O O . SER A 1 214 ? 26.732 -2.117 -9.176 1.00 30.80 214 SER A O 1
ATOM 1742 N N . TRP A 1 215 ? 24.756 -3.040 -8.630 1.00 42.53 215 TRP A N 1
ATOM 1743 C CA . TRP A 1 215 ? 24.142 -1.809 -8.143 1.00 42.53 215 TRP A CA 1
ATOM 1744 C C . TRP A 1 215 ? 24.414 -1.746 -6.640 1.00 42.53 215 TRP A C 1
ATOM 1746 O O . TRP A 1 215 ? 23.968 -2.622 -5.902 1.00 42.53 215 TRP A O 1
ATOM 1756 N N . ALA A 1 216 ? 25.213 -0.774 -6.201 1.00 32.50 216 ALA A N 1
ATOM 1757 C CA . ALA A 1 216 ? 25.308 -0.459 -4.782 1.00 32.50 216 ALA A CA 1
ATOM 1758 C C . ALA A 1 216 ? 24.010 0.263 -4.393 1.00 32.50 216 ALA A C 1
ATOM 1760 O O . ALA A 1 216 ? 23.705 1.308 -4.971 1.00 32.50 216 ALA A O 1
ATOM 1761 N N . VAL A 1 217 ? 23.240 -0.377 -3.510 1.00 37.94 217 VAL A N 1
ATOM 1762 C CA . VAL A 1 217 ? 22.041 0.167 -2.853 1.00 37.94 217 VAL A CA 1
ATOM 1763 C C . VAL A 1 217 ? 22.465 1.182 -1.802 1.00 37.94 217 VAL A C 1
ATOM 1765 O O . VAL A 1 217 ? 23.456 0.887 -1.094 1.00 37.94 217 VAL A O 1
#

Nearest PDB structures (foldseek):
  1nzn-assembly1_A  TM=3.112E-01  e=6.679E+00  Homo sapiens
  8ay2-assembly2_B  TM=1.602E-01  e=7.018E+00  Rattus norvegicus

Secondary structure (DSSP, 8-state):
------HHHHTTS-SHHHHHHHSSSPPEETTEEPPP--S-HHHHHHHHHHHHHGGGSTTT-TTS-EEHHHHHHHHHHHHHTT-HHHHHHHHHHHHHHS-SS--HHHHT-TTSSS--TT-SEE-SSTTHHHHHHHHHHHH-SSS--TTHHIIIIIIGGGS-HHHHH--SSTT--PPPHHHHHHHHHHHHHHHHHHHHHHHHHTT--------------

Sequence (217 aa):
MSFKLHASILEKYPTVIEEMLDEEPLEMFEGCRILRVYDPGEELGSLFQVLYDGSVGDFFNWSKPMRFEYLQQVTLLAVEYEVQHIIDEAVARLQYVFPITFESSRLQQHSYTTKRADYPVQFSELGDVVDVVILARKINERNTPPFIVMARYYHCARLDTAGLYCPKDDDGVFLSYDDFLACVLAYEKLDWEGRFFCAGALGLAAGGWRSQFSWAV

Foldseek 3Di:
DDDDDDVVLVVVAPWVVVVQQPDPDFDDDPNDTDRDDDDDPVLVVLLVCCSVCPCVDLLVDQLAADELVSLLSNLLVCLVGVVVVSVVSSLVLLCQLQPLDPDVVSLVPPCSQPDDSNRNYHYPDLLVLQVVLVSQCSNDVVCGRSSNCRSQLPSLLPDDPCSQLPDPDPVRDHDDPVSSVNSPVSNVVCVVVVVVVVVVVVDDDDDDDDDDDDDDD

Organism: NCBI:txid48140

Solvent-accessible surface area (backbone atoms only — not comparable to full-atom values): 13111 Å² total; per-residue (Å²): 127,87,83,90,79,62,63,80,64,54,70,74,49,87,26,59,61,54,57,63,72,68,51,80,86,64,52,71,56,98,91,38,79,54,83,89,77,89,69,60,53,72,58,53,50,52,41,50,47,48,70,70,45,40,76,78,26,69,89,63,30,72,89,44,60,34,52,42,68,61,53,49,55,39,35,53,52,22,51,75,41,52,38,58,73,56,39,53,51,52,51,54,47,46,34,69,73,25,47,79,61,95,48,63,80,59,67,68,53,82,46,82,62,48,84,48,85,89,33,47,58,32,46,92,49,79,60,52,43,57,52,51,38,52,49,30,42,67,71,25,77,89,69,50,53,66,29,39,55,37,32,36,45,58,51,46,25,71,45,54,75,62,60,71,66,59,53,92,49,99,81,56,76,68,71,51,72,68,57,48,49,47,15,53,56,31,25,60,52,48,54,56,53,48,52,51,52,53,53,52,72,69,67,66,85,89,78,92,76,87,79,85,82,83,82,85,127

pLDDT: mean 79.89, std 16.94, range [30.8, 96.5]